Protein AF-A0A2G8R6T1-F1 (afdb_monomer_lite)

Secondary structure (DSSP, 8-state):
-TTEETTEEEEEEEEEBPSSEETTEEEEEHHHHHHHHHHHSPPPB-STTTTT-SS--GGGG-TTEEEEEEEEE------------HHHHHHTT--TTSPPPPP--SS-EEEEEEEEE--SSTTPPPPS---HHHHHHHHHHHHHHHHHHHHHHHHHHHTTBTTGGG--SHHHHHHHHHHTB------S----SS--------HHHHHHHHHHHHHHHHHHHHHHHTT--B-TTT--BHHHHHHHHHHHHHHHHHHHHHHHHHHHTSPPPPPTT-SHHHHHHHHHHHHHHHHHHHHTTT--HHHHHHHHHHHHHHH-TT-TTSSEEPTTBS-SSSGGGEE-

Structure (mmCIF, N/CA/C/O backbone):
data_AF-A0A2G8R6T1-F1
#
_entry.id   AF-A0A2G8R6T1-F1
#
loop_
_atom_site.group_PDB
_atom_site.id
_atom_site.type_symbol
_atom_site.label_atom_id
_atom_site.label_alt_id
_atom_site.label_comp_id
_atom_site.label_asym_id
_atom_site.label_entity_id
_atom_site.label_seq_id
_atom_site.pdbx_PDB_ins_code
_atom_site.Cartn_x
_atom_site.Cartn_y
_atom_site.Cartn_z
_atom_site.occupancy
_atom_site.B_iso_or_equiv
_atom_site.auth_seq_id
_atom_site.auth_comp_id
_atom_site.auth_asym_id
_atom_site.auth_atom_id
_atom_site.pdbx_PDB_model_num
ATOM 1 N N . MET A 1 1 ? 11.290 3.052 -4.716 1.00 55.72 1 MET A N 1
ATOM 2 C CA . MET A 1 1 ? 10.846 1.639 -4.742 1.00 55.72 1 MET A CA 1
ATOM 3 C C . MET A 1 1 ? 9.334 1.716 -4.773 1.00 55.72 1 MET A C 1
ATOM 5 O O . MET A 1 1 ? 8.835 2.493 -3.969 1.00 55.72 1 MET A O 1
ATOM 9 N N . PRO A 1 2 ? 8.659 1.040 -5.712 1.00 63.84 2 PRO A N 1
ATOM 10 C CA . PRO A 1 2 ? 7.242 1.253 -6.020 1.00 63.84 2 PRO A CA 1
ATOM 11 C C . PRO A 1 2 ? 6.302 1.245 -4.815 1.00 63.84 2 PRO A C 1
ATOM 13 O O . PRO A 1 2 ? 5.348 2.014 -4.786 1.00 63.84 2 PRO A O 1
ATOM 16 N N . ASP A 1 3 ? 6.615 0.411 -3.824 1.00 83.94 3 ASP A N 1
ATOM 17 C CA . ASP A 1 3 ? 5.631 0.011 -2.820 1.00 83.94 3 ASP A CA 1
ATOM 18 C C . ASP A 1 3 ? 5.568 0.936 -1.612 1.00 83.94 3 ASP A C 1
ATOM 20 O O . ASP A 1 3 ? 4.605 0.842 -0.866 1.00 83.94 3 ASP A O 1
ATOM 24 N N . LEU A 1 4 ? 6.585 1.773 -1.376 1.00 89.75 4 LEU A N 1
ATOM 25 C CA . LEU A 1 4 ? 6.588 2.747 -0.284 1.00 89.75 4 LEU A CA 1
ATOM 26 C C . LEU A 1 4 ? 6.295 4.123 -0.863 1.00 89.75 4 LEU A C 1
ATOM 28 O O . LEU A 1 4 ? 7.111 4.638 -1.630 1.00 89.75 4 LEU A O 1
ATOM 32 N N . ASP A 1 5 ? 5.214 4.746 -0.418 1.00 88.75 5 ASP A N 1
ATOM 33 C CA . ASP A 1 5 ? 4.975 6.166 -0.648 1.00 88.75 5 ASP A CA 1
ATOM 34 C C . ASP A 1 5 ? 4.243 6.769 0.543 1.00 88.75 5 ASP A C 1
ATOM 36 O O . ASP A 1 5 ? 3.501 6.080 1.244 1.00 88.75 5 ASP A O 1
ATOM 40 N N . THR A 1 6 ? 4.481 8.049 0.818 1.00 87.88 6 THR A N 1
ATOM 41 C CA . THR A 1 6 ? 3.834 8.778 1.925 1.00 87.88 6 THR A CA 1
ATOM 42 C C . THR A 1 6 ? 3.906 8.089 3.290 1.00 87.88 6 THR A C 1
ATOM 44 O O . THR A 1 6 ? 3.080 8.323 4.156 1.00 87.88 6 THR A O 1
ATOM 47 N N . GLY A 1 7 ? 4.915 7.244 3.515 1.00 90.31 7 GLY A N 1
ATOM 48 C CA . GLY A 1 7 ? 5.060 6.486 4.759 1.00 90.31 7 GLY A CA 1
ATOM 49 C C . GLY A 1 7 ? 4.192 5.237 4.888 1.00 90.31 7 GLY A C 1
ATOM 50 O O . GLY A 1 7 ? 4.136 4.656 5.973 1.00 90.31 7 GLY A O 1
ATOM 51 N N . HIS A 1 8 ? 3.597 4.775 3.793 1.00 91.69 8 HIS A N 1
ATOM 52 C CA . HIS A 1 8 ? 2.756 3.587 3.749 1.00 91.69 8 HIS A CA 1
ATOM 53 C C . HIS A 1 8 ? 3.243 2.596 2.693 1.00 91.69 8 HIS A C 1
ATOM 55 O O . HIS A 1 8 ? 3.852 2.980 1.695 1.00 91.69 8 HIS A O 1
ATOM 61 N N . PHE A 1 9 ? 2.980 1.310 2.926 1.00 91.75 9 PHE A N 1
ATOM 62 C CA . PHE A 1 9 ? 3.199 0.258 1.944 1.00 91.75 9 PHE A CA 1
ATOM 63 C C . PHE A 1 9 ? 1.931 -0.057 1.164 1.00 91.75 9 PHE A C 1
ATOM 65 O O . PHE A 1 9 ? 0.897 -0.321 1.773 1.00 91.75 9 PHE A O 1
ATOM 72 N N . PHE A 1 10 ? 2.056 -0.163 -0.157 1.00 90.88 10 PHE A N 1
ATOM 73 C CA . PHE A 1 10 ? 1.046 -0.725 -1.060 1.00 90.88 10 PHE A CA 1
ATOM 74 C C . PHE A 1 10 ? 1.387 -2.182 -1.339 1.00 90.88 10 PHE A C 1
ATOM 76 O O . PHE A 1 10 ? 1.814 -2.572 -2.428 1.00 90.88 10 PHE A O 1
ATOM 83 N N . LEU A 1 11 ? 1.261 -3.007 -0.305 1.00 92.00 11 LEU A N 1
ATOM 84 C CA . LEU A 1 11 ? 1.619 -4.410 -0.378 1.00 92.00 11 LEU A CA 1
ATOM 85 C C . LEU A 1 11 ? 0.717 -5.113 -1.390 1.00 92.00 11 LEU A C 1
ATOM 87 O O . LEU A 1 11 ? -0.489 -5.204 -1.183 1.00 92.00 11 LEU A O 1
ATOM 91 N N . THR A 1 12 ? 1.302 -5.676 -2.444 1.00 93.81 12 THR A N 1
ATOM 92 C CA . THR A 1 12 ? 0.610 -6.617 -3.327 1.00 93.81 12 THR A CA 1
ATOM 93 C C . THR A 1 12 ? 1.356 -7.937 -3.356 1.00 93.81 12 THR A C 1
ATOM 95 O O . THR A 1 12 ? 2.563 -7.987 -3.591 1.00 93.81 12 THR A O 1
ATOM 98 N N . THR A 1 13 ? 0.637 -9.030 -3.114 1.00 95.38 13 THR A N 1
ATOM 99 C CA . THR A 1 13 ? 1.170 -10.382 -3.263 1.00 95.38 13 THR A CA 1
ATOM 100 C C . THR A 1 13 ? 0.309 -11.199 -4.214 1.00 95.38 13 THR A C 1
ATOM 102 O O . THR A 1 13 ? -0.911 -11.037 -4.285 1.00 95.38 13 THR A O 1
ATOM 105 N N . MET A 1 14 ? 0.962 -12.078 -4.969 1.00 96.19 14 MET A N 1
ATOM 106 C CA . MET A 1 14 ? 0.336 -13.016 -5.891 1.00 96.19 14 MET A CA 1
ATOM 107 C C . MET A 1 14 ? 0.778 -14.434 -5.532 1.00 96.19 14 MET A C 1
ATOM 109 O O . MET A 1 14 ? 1.822 -14.908 -5.980 1.00 96.19 14 MET A O 1
ATOM 113 N N . ALA A 1 15 ? -0.033 -15.130 -4.736 1.00 97.69 15 ALA A N 1
ATOM 114 C CA . ALA A 1 15 ? 0.214 -16.521 -4.374 1.00 97.69 15 ALA A CA 1
ATOM 115 C C . ALA A 1 15 ? -0.431 -17.461 -5.414 1.00 97.69 15 ALA A C 1
ATOM 117 O O . ALA A 1 15 ? -1.652 -17.426 -5.590 1.00 97.69 15 ALA A O 1
ATOM 118 N N . PRO A 1 16 ? 0.342 -18.297 -6.132 1.00 97.38 16 PRO A N 1
ATOM 119 C CA . PRO A 1 16 ? -0.219 -19.212 -7.122 1.00 97.38 16 PRO A CA 1
ATOM 120 C C . PRO A 1 16 ? -1.088 -20.277 -6.445 1.00 97.38 16 PRO A C 1
ATOM 122 O O . PRO A 1 16 ? -0.651 -20.968 -5.520 1.00 97.38 16 PRO A O 1
ATOM 125 N N . ILE A 1 17 ? -2.320 -20.434 -6.923 1.00 97.81 17 ILE A N 1
ATOM 126 C CA . ILE A 1 17 ? -3.261 -21.439 -6.425 1.00 97.81 17 ILE A CA 1
ATOM 127 C C . ILE A 1 17 ? -2.911 -22.795 -7.048 1.00 97.81 17 ILE A C 1
ATOM 129 O O . ILE A 1 17 ? -2.617 -22.885 -8.243 1.00 97.81 17 ILE A O 1
ATOM 133 N N . LYS A 1 18 ? -2.950 -23.862 -6.241 1.00 96.19 18 LYS A N 1
ATOM 134 C CA . LYS A 1 18 ? -2.683 -25.233 -6.701 1.00 96.19 18 LYS A CA 1
ATOM 135 C C . LYS A 1 18 ? -3.650 -25.620 -7.839 1.00 96.19 18 LYS A C 1
ATOM 137 O O . LYS A 1 18 ? -4.836 -25.293 -7.769 1.00 96.19 18 LYS A O 1
ATOM 142 N N . PRO A 1 19 ? -3.190 -26.315 -8.893 1.00 93.56 19 PRO A N 1
ATOM 143 C CA . PRO A 1 19 ? -4.080 -26.799 -9.942 1.00 93.56 19 PRO A CA 1
ATOM 144 C C . PRO A 1 19 ? -4.903 -28.001 -9.457 1.00 93.56 19 PRO A C 1
ATOM 146 O O . PRO A 1 19 ? -4.486 -28.744 -8.571 1.00 93.56 19 PRO A O 1
ATOM 149 N N . GLY A 1 20 ? -6.060 -28.227 -10.082 1.00 92.62 20 GLY A N 1
ATOM 150 C CA . GLY A 1 20 ? -6.897 -29.397 -9.804 1.00 92.62 20 GLY A CA 1
ATOM 151 C C . GLY A 1 20 ? -7.598 -29.341 -8.443 1.00 92.62 20 GLY A C 1
ATOM 152 O O . GLY A 1 20 ? -8.019 -28.272 -7.997 1.00 92.62 20 GLY A O 1
ATOM 153 N N . ALA A 1 21 ? -7.756 -30.505 -7.816 1.00 92.12 21 ALA A N 1
ATOM 154 C CA . ALA A 1 21 ? -8.471 -30.707 -6.558 1.00 92.12 21 ALA A CA 1
ATOM 155 C C . ALA A 1 21 ? -7.633 -31.545 -5.581 1.00 92.12 21 ALA A C 1
ATOM 157 O O . ALA A 1 21 ? -6.677 -32.214 -5.981 1.00 92.12 21 ALA A O 1
ATOM 158 N N . SER A 1 22 ? -7.996 -31.509 -4.300 1.00 88.50 22 SER A N 1
ATOM 159 C CA . SER A 1 22 ? -7.350 -32.343 -3.283 1.00 88.50 22 SER A CA 1
ATOM 160 C C . SER A 1 22 ? -7.722 -33.812 -3.476 1.00 88.50 22 SER A C 1
ATOM 162 O O . SER A 1 22 ? -8.863 -34.124 -3.803 1.00 88.50 22 SER A O 1
ATOM 164 N N . ALA A 1 23 ? -6.798 -34.734 -3.193 1.00 84.94 23 ALA A N 1
ATOM 165 C CA . ALA A 1 23 ? -7.085 -36.170 -3.249 1.00 84.94 23 ALA A CA 1
ATOM 166 C C . ALA A 1 23 ? -8.227 -36.588 -2.298 1.00 84.94 23 ALA A C 1
ATOM 168 O O . ALA A 1 23 ? -8.973 -37.513 -2.604 1.00 84.94 23 ALA A O 1
ATOM 169 N N . GLY A 1 24 ? -8.373 -35.895 -1.161 1.00 85.00 24 GLY A N 1
ATOM 170 C CA . GLY A 1 24 ? -9.431 -36.154 -0.176 1.00 85.00 24 GLY A CA 1
ATOM 171 C C . GLY A 1 24 ? -10.790 -35.529 -0.511 1.00 85.00 24 GLY A C 1
ATOM 172 O O . GLY A 1 24 ? -11.787 -35.902 0.096 1.00 85.00 24 GLY A O 1
ATOM 173 N N . ASP A 1 25 ? -10.838 -34.596 -1.463 1.00 86.25 25 ASP A N 1
ATOM 174 C CA . ASP A 1 25 ? -12.072 -33.981 -1.961 1.00 86.25 25 ASP A CA 1
ATOM 175 C C . ASP A 1 25 ? -11.897 -33.640 -3.451 1.00 86.25 25 ASP A C 1
ATOM 177 O O . ASP A 1 25 ? -11.570 -32.502 -3.806 1.00 86.25 25 ASP A O 1
ATOM 181 N N . PRO A 1 26 ? -12.066 -34.633 -4.343 1.00 88.25 26 PRO A N 1
ATOM 182 C CA . PRO A 1 26 ? -11.832 -34.450 -5.771 1.00 88.25 26 PRO A CA 1
ATOM 183 C C . PRO A 1 26 ? -12.919 -33.607 -6.453 1.00 88.25 26 PRO A C 1
ATOM 185 O O . PRO A 1 26 ? -12.757 -33.239 -7.615 1.00 88.25 26 PRO A O 1
ATOM 188 N N . GLN A 1 27 ? -14.027 -33.311 -5.762 1.00 90.50 27 GLN A N 1
ATOM 189 C CA . GLN A 1 27 ? -15.159 -32.566 -6.321 1.00 90.50 27 GLN A CA 1
ATOM 190 C C . GLN A 1 27 ? -14.965 -31.048 -6.228 1.00 90.50 27 GLN A C 1
ATOM 192 O O . GLN A 1 27 ? -15.616 -30.304 -6.961 1.00 90.50 27 GLN A O 1
ATOM 197 N N . SER A 1 28 ? -14.063 -30.575 -5.360 1.00 92.38 28 SER A N 1
ATOM 198 C CA . SER A 1 28 ? -13.800 -29.150 -5.164 1.00 92.38 28 SER A CA 1
ATOM 199 C C . SER A 1 28 ? -12.372 -28.790 -5.558 1.00 92.38 28 SER A C 1
ATOM 201 O O . SER A 1 28 ? -11.395 -29.170 -4.907 1.00 92.38 28 SER A O 1
ATOM 203 N N . SER A 1 29 ? -12.238 -28.016 -6.638 1.00 95.75 29 SER A N 1
ATOM 204 C CA . SER A 1 29 ? -10.929 -27.498 -7.049 1.00 95.75 29 SER A CA 1
ATOM 205 C C . SER A 1 29 ? -10.338 -26.564 -5.989 1.00 95.75 29 SER A C 1
ATOM 207 O O . SER A 1 29 ? -11.072 -25.851 -5.304 1.00 95.75 29 SER A O 1
ATOM 209 N N . TYR A 1 30 ? -9.010 -26.478 -5.891 1.00 96.75 30 TYR A N 1
ATOM 210 C CA . TYR A 1 30 ? -8.353 -25.546 -4.962 1.00 96.75 30 TYR A CA 1
ATOM 211 C C . TYR A 1 30 ? -8.802 -24.093 -5.176 1.00 96.75 30 TYR A C 1
ATOM 213 O O . TYR A 1 30 ? -9.023 -23.367 -4.211 1.00 96.75 30 TYR A O 1
ATOM 221 N N . VAL A 1 31 ? -9.033 -23.686 -6.428 1.00 96.81 31 VAL A N 1
ATOM 222 C CA . VAL A 1 31 ? -9.581 -22.363 -6.770 1.00 96.81 31 VAL A CA 1
ATOM 223 C C . VAL A 1 31 ? -10.974 -22.156 -6.171 1.00 96.81 31 VAL A C 1
ATOM 225 O O . VAL A 1 31 ? -11.262 -21.095 -5.616 1.00 96.81 31 VAL A O 1
ATOM 228 N N . GLN A 1 32 ? -11.848 -23.160 -6.262 1.00 96.19 32 GLN A N 1
ATOM 229 C CA . GLN A 1 32 ? -13.178 -23.105 -5.658 1.00 96.19 32 GLN A CA 1
ATOM 230 C C . GLN A 1 32 ? -13.097 -23.048 -4.130 1.00 96.19 32 GLN A C 1
ATOM 232 O O . GLN A 1 32 ? -13.793 -22.235 -3.526 1.00 96.19 32 GLN A O 1
ATOM 237 N N . ARG A 1 33 ? -12.203 -23.828 -3.513 1.00 96.25 33 ARG A N 1
ATOM 238 C CA . ARG A 1 33 ? -11.973 -23.805 -2.060 1.00 96.25 33 ARG A CA 1
ATOM 239 C C . ARG A 1 33 ? -11.511 -22.431 -1.575 1.00 96.25 33 ARG A C 1
ATOM 241 O O . ARG A 1 33 ? -12.062 -21.932 -0.599 1.00 96.25 33 ARG A O 1
ATOM 248 N N . VAL A 1 34 ? -10.592 -21.778 -2.295 1.00 97.19 34 VAL A N 1
ATOM 249 C CA . VAL A 1 34 ? -10.187 -20.390 -2.001 1.00 97.19 34 VAL A CA 1
ATOM 250 C C . VAL A 1 34 ? -11.388 -19.451 -2.064 1.00 97.19 34 VAL A C 1
ATOM 252 O O . VAL A 1 34 ? -11.599 -18.673 -1.140 1.00 97.19 34 VAL A O 1
ATOM 255 N N . ARG A 1 35 ? -12.214 -19.529 -3.115 1.00 96.81 35 ARG A N 1
ATOM 256 C CA . ARG A 1 35 ? -13.415 -18.682 -3.224 1.00 96.81 35 ARG A CA 1
ATOM 257 C C . ARG A 1 35 ? -14.403 -18.917 -2.092 1.00 96.81 35 ARG A C 1
ATOM 259 O O . ARG A 1 35 ? -14.958 -17.951 -1.588 1.00 96.81 35 ARG A O 1
ATOM 266 N N . MET A 1 36 ? -14.620 -20.171 -1.707 1.00 95.88 36 MET A N 1
ATOM 267 C CA . MET A 1 36 ? -15.501 -20.517 -0.592 1.00 95.88 36 MET A CA 1
ATOM 268 C C . MET A 1 36 ? -14.963 -19.962 0.728 1.00 95.88 36 MET A C 1
ATOM 270 O O . MET A 1 36 ? -15.726 -19.366 1.482 1.00 95.88 36 MET A O 1
ATOM 274 N N . ALA A 1 37 ? -13.655 -20.089 0.974 1.00 95.75 37 ALA A N 1
ATOM 275 C CA . ALA A 1 37 ? -13.010 -19.511 2.149 1.00 95.75 37 ALA A CA 1
ATOM 276 C C . ALA A 1 37 ? -13.161 -17.980 2.166 1.00 95.75 37 ALA A C 1
ATOM 278 O O . ALA A 1 37 ? -13.648 -17.426 3.146 1.00 95.75 37 ALA A O 1
ATOM 279 N N . LEU A 1 38 ? -12.859 -17.297 1.057 1.00 95.75 38 LEU A N 1
ATOM 280 C CA . LEU A 1 38 ? -13.016 -15.841 0.957 1.00 95.75 38 LEU A CA 1
ATOM 281 C C . LEU A 1 38 ? -14.475 -15.386 1.101 1.00 95.75 38 LEU A C 1
ATOM 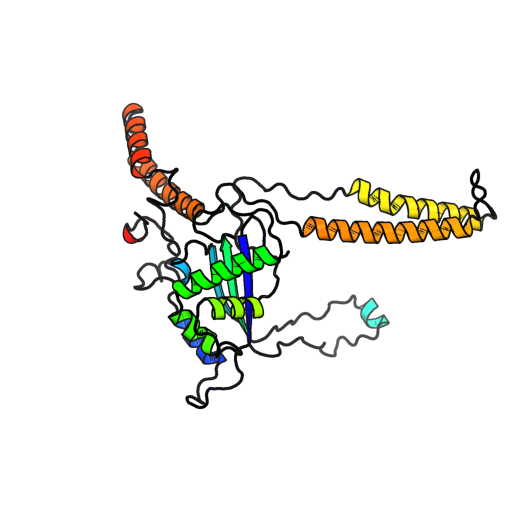283 O O . LEU A 1 38 ? -14.737 -14.389 1.762 1.00 95.75 38 LEU A O 1
ATOM 287 N N . ALA A 1 39 ? -15.433 -16.117 0.527 1.00 94.25 39 ALA A N 1
ATOM 288 C CA . ALA A 1 39 ? -16.858 -15.808 0.652 1.00 94.25 39 ALA A CA 1
ATOM 289 C C . ALA A 1 39 ? -17.391 -16.015 2.079 1.00 94.25 39 ALA A C 1
ATOM 291 O O . ALA A 1 39 ? -18.410 -15.432 2.436 1.00 94.25 39 ALA A O 1
ATOM 292 N N . SER A 1 40 ? -16.716 -16.838 2.887 1.00 92.81 40 SER A N 1
ATOM 293 C CA . SER A 1 40 ? -17.063 -17.037 4.296 1.00 92.81 40 SER A CA 1
ATOM 294 C C . SER A 1 40 ? -16.549 -15.924 5.211 1.00 92.81 40 SER A C 1
ATOM 296 O O . SER A 1 40 ? -16.979 -15.841 6.362 1.00 92.81 40 SER A O 1
ATOM 298 N N . PHE A 1 41 ? -15.641 -15.068 4.727 1.00 92.25 41 PHE A N 1
ATOM 299 C CA . PHE A 1 41 ? -15.124 -13.981 5.545 1.00 92.25 41 PHE A CA 1
ATOM 300 C C . PHE A 1 41 ? -16.226 -12.955 5.810 1.00 92.25 41 PHE A C 1
ATOM 302 O O . PHE A 1 41 ? -16.894 -12.510 4.872 1.00 92.25 41 PHE A O 1
ATOM 309 N N . PRO A 1 42 ? -16.398 -12.522 7.070 1.00 91.56 42 PRO A N 1
ATOM 310 C CA . PRO A 1 42 ? -17.274 -11.405 7.353 1.00 91.56 42 PRO A CA 1
ATOM 311 C C . PRO A 1 42 ? -16.740 -10.155 6.655 1.00 91.56 42 PRO A C 1
ATOM 313 O O . PRO A 1 42 ? -15.551 -9.838 6.693 1.00 91.56 42 PRO A O 1
ATOM 316 N N . THR A 1 43 ? -17.634 -9.426 6.006 1.00 88.81 43 THR A N 1
ATOM 317 C CA . THR A 1 43 ? -17.332 -8.109 5.448 1.00 88.81 43 THR A CA 1
ATOM 318 C C . THR A 1 43 ? -17.311 -7.059 6.555 1.00 88.81 43 THR A C 1
ATOM 320 O O . THR A 1 43 ? -17.952 -7.227 7.593 1.00 88.81 43 THR A O 1
ATOM 323 N N . ALA A 1 44 ? -16.614 -5.945 6.326 1.00 90.19 44 ALA A N 1
ATOM 324 C CA . ALA A 1 44 ? -16.587 -4.849 7.286 1.00 90.19 44 ALA A CA 1
ATOM 325 C C . ALA A 1 44 ? -17.998 -4.284 7.556 1.00 90.19 44 ALA A C 1
ATOM 327 O O . ALA A 1 44 ? -18.864 -4.289 6.673 1.00 90.19 44 ALA A O 1
ATOM 328 N N . HIS A 1 45 ? -18.228 -3.764 8.764 1.00 92.06 45 HIS A N 1
ATOM 329 C CA . HIS A 1 45 ? -19.481 -3.125 9.210 1.00 92.06 45 HIS A CA 1
ATOM 330 C C . HIS A 1 45 ? -19.643 -1.717 8.612 1.00 92.06 45 HIS A C 1
ATOM 332 O O . HIS A 1 45 ? -19.780 -0.718 9.316 1.00 92.06 45 HIS A O 1
ATOM 338 N N . GLN A 1 46 ? -19.558 -1.633 7.285 1.00 86.88 46 GLN A N 1
ATOM 339 C CA . GLN A 1 46 ? -19.523 -0.385 6.523 1.00 86.88 46 GLN A CA 1
ATOM 340 C C . GLN A 1 46 ? -20.792 -0.120 5.708 1.00 86.88 46 GLN A C 1
ATOM 342 O O . GLN A 1 46 ? -20.869 0.870 4.986 1.00 86.88 46 GLN A O 1
ATOM 347 N N . SER A 1 47 ? -21.789 -0.998 5.794 1.00 85.50 47 SER A N 1
ATOM 348 C CA . SER A 1 47 ? -23.054 -0.845 5.080 1.00 85.50 47 SER A CA 1
ATOM 349 C C . SER A 1 47 ? -24.229 -1.204 5.987 1.00 85.50 47 SER A C 1
ATOM 351 O O . SER A 1 47 ? -24.048 -2.009 6.903 1.00 85.50 47 SER A O 1
ATOM 353 N N . PRO A 1 48 ? -25.449 -0.719 5.697 1.00 85.06 48 PRO A N 1
ATOM 354 C CA . PRO A 1 48 ? -26.644 -1.133 6.434 1.00 85.06 48 PRO A CA 1
ATOM 355 C C . PRO A 1 48 ? -26.860 -2.655 6.452 1.00 85.06 48 PRO A C 1
ATOM 357 O O . PRO A 1 48 ? -27.429 -3.188 7.396 1.00 85.06 48 PRO A O 1
ATOM 360 N N . ALA A 1 49 ? -26.381 -3.372 5.428 1.00 86.50 49 ALA A N 1
ATOM 361 C CA . ALA A 1 49 ? -26.480 -4.829 5.353 1.00 86.50 49 ALA A CA 1
ATOM 362 C C . ALA A 1 49 ? -25.506 -5.557 6.297 1.00 86.50 49 ALA A C 1
ATOM 364 O O . ALA A 1 49 ? -25.713 -6.729 6.604 1.00 86.50 49 ALA A O 1
ATOM 365 N N . THR A 1 50 ? -24.433 -4.889 6.731 1.00 88.44 50 THR A N 1
ATOM 366 C CA . THR A 1 50 ? -23.335 -5.505 7.488 1.00 88.44 50 THR A CA 1
ATOM 367 C C . THR A 1 50 ? -23.166 -4.923 8.886 1.00 88.44 50 THR A C 1
ATOM 369 O O . THR A 1 50 ? -22.544 -5.567 9.719 1.00 88.44 50 THR A O 1
ATOM 372 N N . GLU A 1 51 ? -23.742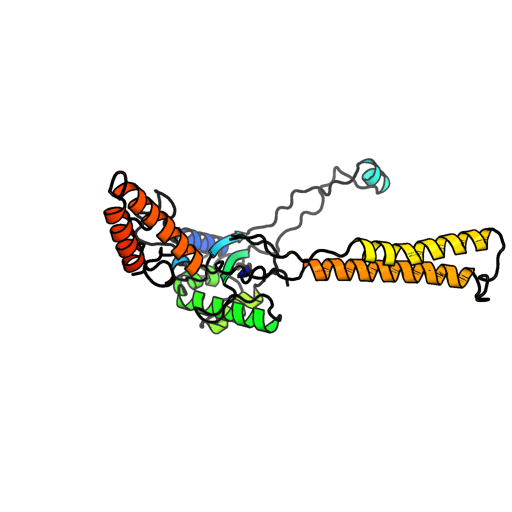 -3.756 9.181 1.00 86.12 51 GLU A N 1
ATOM 373 C CA . GLU A 1 51 ? -23.623 -3.070 10.476 1.00 86.12 51 GLU A CA 1
ATOM 374 C C . GLU A 1 51 ? -24.139 -3.903 11.660 1.00 86.12 51 GLU A C 1
ATOM 376 O O . GLU A 1 51 ? -23.555 -3.882 12.741 1.00 86.12 51 GLU A O 1
ATOM 381 N N . THR A 1 52 ? -25.204 -4.682 11.460 1.00 85.69 52 THR A N 1
ATOM 382 C CA . THR A 1 52 ? -25.775 -5.552 12.502 1.00 85.69 52 THR A CA 1
ATOM 383 C C . THR A 1 52 ? -25.225 -6.977 12.466 1.00 85.69 52 THR A C 1
ATOM 385 O O . THR A 1 52 ? -25.724 -7.842 13.189 1.00 85.69 52 THR A O 1
ATOM 388 N N . ALA A 1 53 ? -24.246 -7.265 11.602 1.00 87.62 53 ALA A N 1
ATOM 389 C CA . ALA A 1 53 ? -23.676 -8.600 11.501 1.00 87.62 53 ALA A CA 1
ATOM 390 C C . ALA A 1 53 ? -22.914 -8.959 12.784 1.00 87.62 53 ALA A C 1
ATOM 392 O O . ALA A 1 53 ? -22.232 -8.130 13.383 1.00 87.62 53 ALA A O 1
ATOM 393 N N . GLN A 1 54 ? -22.994 -10.227 13.192 1.00 88.25 54 GLN A N 1
ATOM 394 C CA . GLN A 1 54 ? -22.348 -10.702 14.419 1.00 88.25 54 GLN A CA 1
ATOM 395 C C . GLN A 1 54 ? -20.822 -10.540 14.385 1.00 88.25 54 GLN A C 1
ATOM 397 O O . GLN A 1 54 ? -20.201 -10.279 15.414 1.00 88.25 54 GLN A O 1
ATOM 402 N N . PHE A 1 55 ? -20.222 -10.694 13.206 1.00 90.06 55 PHE A N 1
ATOM 403 C CA . PHE A 1 55 ? -18.778 -10.664 13.013 1.00 90.06 55 PHE A CA 1
ATOM 404 C C . PHE A 1 55 ? -18.393 -9.501 12.102 1.00 90.06 55 PHE A C 1
ATOM 406 O O . PHE A 1 55 ? -19.107 -9.205 11.145 1.00 90.06 55 PHE A O 1
ATOM 413 N N . ASN A 1 56 ? -17.268 -8.853 12.408 1.00 91.69 56 ASN A N 1
ATOM 414 C CA . ASN A 1 56 ? -16.640 -7.831 11.569 1.00 91.69 56 ASN A CA 1
ATOM 415 C C . ASN A 1 56 ? -15.468 -8.456 10.794 1.00 91.69 56 ASN A C 1
ATOM 417 O O . ASN A 1 56 ? -14.989 -9.531 11.164 1.00 91.69 56 ASN A O 1
ATOM 421 N N . SER A 1 57 ? -15.002 -7.778 9.746 1.00 92.62 57 SER A N 1
ATOM 422 C CA . SER A 1 57 ? -13.847 -8.193 8.950 1.00 92.62 57 SER A CA 1
ATOM 423 C C . SER A 1 57 ? -12.638 -8.508 9.836 1.00 92.62 57 SER A C 1
ATOM 425 O O . SER A 1 57 ? -12.273 -7.683 10.673 1.00 92.62 57 SER A O 1
ATOM 427 N N . PRO A 1 58 ? -11.959 -9.654 9.650 1.00 93.00 58 PRO A N 1
ATOM 428 C CA . PRO A 1 58 ? -10.775 -9.988 10.441 1.00 93.00 58 PRO A CA 1
ATOM 429 C C . PRO A 1 58 ? -9.657 -8.951 10.265 1.00 93.00 58 PRO A C 1
ATOM 431 O O . PRO A 1 58 ? -8.927 -8.663 11.212 1.00 93.00 58 PRO A O 1
ATOM 434 N N . PHE A 1 59 ? -9.579 -8.304 9.096 1.00 93.94 59 PHE A N 1
ATOM 435 C CA . PHE A 1 59 ? -8.600 -7.250 8.825 1.00 93.94 59 PHE A CA 1
ATOM 436 C C . PHE A 1 59 ? -8.787 -6.004 9.697 1.00 93.94 59 PHE A C 1
ATOM 438 O O . PHE A 1 59 ? -7.824 -5.261 9.880 1.00 93.94 59 PHE A O 1
ATOM 445 N N . SER A 1 60 ? -9.983 -5.777 10.254 1.00 92.94 60 SER A N 1
ATOM 446 C CA . SER A 1 60 ? -10.270 -4.614 11.103 1.00 92.94 60 SER A CA 1
ATOM 447 C C . SER A 1 60 ? -9.694 -4.728 12.519 1.00 92.94 60 SER A C 1
ATOM 449 O O . SER A 1 60 ? -9.693 -3.755 13.271 1.00 92.94 60 SER A O 1
ATOM 451 N N . ARG A 1 61 ? -9.191 -5.908 12.893 1.00 91.12 61 ARG A N 1
ATOM 452 C CA . ARG A 1 61 ? -8.496 -6.134 14.166 1.00 91.12 61 ARG A CA 1
ATOM 453 C C . ARG A 1 61 ? -7.082 -5.533 14.170 1.00 91.12 61 ARG A C 1
ATOM 455 O O . ARG A 1 61 ? -6.551 -5.268 15.241 1.00 91.12 61 ARG A O 1
ATOM 462 N N . ASN A 1 62 ? -6.494 -5.290 12.996 1.00 91.38 62 ASN A N 1
ATOM 463 C CA . ASN A 1 62 ? -5.164 -4.704 12.845 1.00 91.38 62 ASN A CA 1
ATOM 464 C C . ASN A 1 62 ? -5.277 -3.211 12.501 1.00 91.38 62 ASN A C 1
ATOM 466 O O . ASN A 1 62 ? -5.821 -2.833 11.463 1.00 91.38 62 ASN A O 1
ATOM 470 N N . THR A 1 63 ? -4.724 -2.357 13.363 1.00 88.88 63 THR A N 1
ATOM 471 C CA . THR A 1 63 ? -4.804 -0.895 13.235 1.00 88.88 63 THR A CA 1
ATOM 472 C C . THR A 1 63 ? -3.754 -0.292 12.302 1.00 88.88 63 THR A C 1
ATOM 474 O O . THR A 1 63 ? -3.551 0.914 12.346 1.00 88.88 63 THR A O 1
ATOM 477 N N . ARG A 1 64 ? -3.057 -1.100 11.500 1.00 92.25 64 ARG A N 1
ATOM 478 C CA . ARG A 1 64 ? -2.184 -0.627 10.415 1.00 92.25 64 ARG A CA 1
ATOM 479 C C . ARG A 1 64 ? -2.871 -0.704 9.055 1.00 92.25 64 ARG A C 1
ATOM 481 O O . ARG A 1 64 ? -2.347 -0.143 8.109 1.00 92.25 64 ARG A O 1
ATOM 488 N N . ASN A 1 65 ? -4.005 -1.404 8.946 1.00 92.94 65 ASN A N 1
ATOM 489 C CA . ASN A 1 65 ? -4.719 -1.620 7.687 1.00 92.94 65 ASN A CA 1
ATOM 490 C C . ASN A 1 65 ? -5.626 -0.435 7.344 1.00 92.94 65 ASN A C 1
ATOM 492 O O . ASN A 1 65 ? -6.721 -0.317 7.898 1.00 92.94 65 ASN A O 1
ATOM 496 N N . HIS A 1 66 ? -5.222 0.376 6.371 1.00 91.88 66 HIS A N 1
ATOM 497 C CA . HIS A 1 66 ? -6.106 1.378 5.762 1.00 91.88 66 HIS A CA 1
ATOM 498 C C . HIS A 1 66 ? -7.081 0.723 4.791 1.00 91.88 66 HIS A C 1
ATOM 500 O O . HIS A 1 66 ? -8.287 0.975 4.816 1.00 91.88 66 HIS A O 1
ATOM 506 N N . LEU A 1 67 ? -6.557 -0.193 3.979 1.00 90.69 67 LEU A N 1
ATOM 507 C CA . LEU A 1 67 ? -7.322 -1.046 3.084 1.00 90.69 67 LEU A CA 1
ATOM 508 C C . LEU A 1 67 ? -6.683 -2.431 3.059 1.00 90.69 67 LEU A C 1
ATOM 510 O O . LEU A 1 67 ? -5.467 -2.555 3.013 1.00 90.69 67 LEU A O 1
ATOM 514 N N . ALA A 1 68 ? -7.499 -3.480 3.052 1.00 92.38 68 ALA A N 1
ATOM 515 C CA . ALA A 1 68 ? -7.039 -4.843 2.831 1.00 92.38 68 ALA A CA 1
ATOM 516 C C . ALA A 1 68 ? -8.081 -5.600 2.009 1.00 92.38 68 ALA A C 1
ATOM 518 O O . ALA A 1 68 ? -9.274 -5.568 2.319 1.00 92.38 68 ALA A O 1
ATOM 519 N N . ARG A 1 69 ? -7.639 -6.279 0.948 1.00 91.62 69 ARG A N 1
ATOM 520 C CA . ARG A 1 69 ? -8.512 -7.064 0.071 1.00 91.62 69 ARG A CA 1
ATOM 521 C C . ARG A 1 69 ? -7.826 -8.333 -0.401 1.00 91.62 69 ARG A C 1
ATOM 523 O O . ARG A 1 69 ? -6.644 -8.328 -0.734 1.00 91.62 69 ARG A O 1
ATOM 530 N N . MET A 1 70 ? -8.608 -9.401 -0.493 1.00 95.44 70 MET A N 1
ATOM 531 C CA . MET A 1 70 ? -8.194 -10.664 -1.089 1.00 95.44 70 MET A CA 1
ATOM 532 C C . MET A 1 70 ? -9.173 -11.062 -2.182 1.00 95.44 70 MET A C 1
ATOM 534 O O . MET A 1 70 ? -10.386 -10.967 -1.999 1.00 95.44 70 MET A O 1
ATOM 538 N N . PHE A 1 71 ? -8.655 -11.511 -3.318 1.00 95.69 71 PHE A N 1
ATOM 539 C CA . PHE A 1 71 ? -9.480 -11.997 -4.418 1.00 95.69 71 PHE A CA 1
ATOM 540 C C . PHE A 1 71 ? -8.730 -13.018 -5.268 1.00 95.69 71 PHE A C 1
ATOM 542 O O . PHE A 1 71 ? -7.506 -13.113 -5.241 1.00 95.69 71 PHE A O 1
ATOM 549 N N . VAL A 1 72 ? -9.485 -13.796 -6.041 1.00 97.19 72 VAL A N 1
ATOM 550 C CA . VAL A 1 72 ? -8.924 -14.761 -6.989 1.00 97.19 72 VAL A CA 1
ATOM 551 C C . VAL A 1 72 ? -8.818 -14.116 -8.363 1.00 97.19 72 VAL A C 1
ATOM 553 O O . VAL A 1 72 ? -9.836 -13.772 -8.966 1.00 97.19 72 VAL A O 1
ATOM 556 N N . LEU A 1 73 ? -7.600 -14.023 -8.883 1.00 95.44 73 LEU A N 1
ATOM 557 C CA . LEU A 1 73 ? -7.319 -13.661 -10.266 1.00 95.44 73 LEU A CA 1
ATOM 558 C C . LEU A 1 73 ? -7.146 -14.943 -11.089 1.00 95.44 73 LEU A C 1
ATOM 560 O O . LEU A 1 73 ? -6.133 -15.627 -10.975 1.00 95.44 73 LEU A O 1
ATOM 564 N N . ASN A 1 74 ? -8.147 -15.291 -11.901 1.00 92.25 74 ASN A N 1
ATOM 565 C CA . ASN A 1 74 ? -8.080 -16.498 -12.737 1.00 92.25 74 ASN A CA 1
ATOM 566 C C . ASN A 1 74 ? -7.105 -16.356 -13.897 1.00 92.25 74 ASN A C 1
ATOM 568 O O . ASN A 1 74 ? -6.368 -17.285 -14.200 1.00 92.25 74 ASN A O 1
ATOM 572 N N . ASP A 1 75 ? -7.188 -15.222 -14.583 1.00 88.06 75 ASP A N 1
ATOM 573 C CA . ASP A 1 75 ? -6.434 -14.937 -15.790 1.00 88.06 75 ASP A CA 1
ATOM 574 C C . ASP A 1 75 ? -6.393 -13.419 -16.007 1.00 88.06 75 ASP A C 1
ATOM 576 O O . ASP A 1 75 ? -7.231 -12.685 -15.468 1.00 88.06 75 ASP A O 1
ATOM 580 N N . VAL A 1 76 ? -5.444 -12.954 -16.813 1.00 81.25 76 VAL A N 1
ATOM 581 C CA . VAL A 1 76 ? -5.383 -11.577 -17.309 1.00 81.25 76 VAL A CA 1
ATOM 582 C C . VAL A 1 76 ? -5.905 -11.578 -18.734 1.00 81.25 76 VAL A C 1
ATOM 584 O O . VAL A 1 76 ? -5.163 -11.736 -19.689 1.00 81.25 76 VAL A O 1
ATOM 587 N N . VAL A 1 77 ? -7.215 -11.430 -18.914 1.00 64.38 77 VAL A N 1
ATOM 588 C CA . VAL A 1 77 ? -7.757 -11.333 -20.274 1.00 64.38 77 VAL A CA 1
ATOM 589 C C . VAL A 1 77 ? -7.508 -9.916 -20.791 1.00 64.38 77 VAL A C 1
ATOM 591 O O . VAL A 1 77 ? -8.387 -9.055 -20.736 1.00 64.38 77 VAL A O 1
ATOM 594 N N . PHE A 1 78 ? -6.296 -9.648 -21.278 1.00 63.56 78 PHE A N 1
ATOM 595 C CA . PHE A 1 78 ? -6.033 -8.432 -22.040 1.00 63.56 78 PHE A CA 1
ATOM 596 C C . PHE A 1 78 ? -6.679 -8.578 -23.420 1.00 63.56 78 PHE A C 1
ATOM 598 O O . PHE A 1 78 ? -6.146 -9.220 -24.318 1.00 63.56 78 PHE A O 1
ATOM 605 N N . ASN A 1 79 ? -7.865 -7.993 -23.583 1.00 56.19 79 ASN A N 1
ATOM 606 C CA . ASN A 1 79 ? -8.580 -7.968 -24.863 1.00 56.19 79 ASN A CA 1
ATOM 607 C C . ASN A 1 79 ? -8.190 -6.752 -25.731 1.00 56.19 79 ASN A C 1
ATOM 609 O O . ASN A 1 79 ? -8.874 -6.409 -26.696 1.00 56.19 79 ASN A O 1
ATOM 613 N N . GLY A 1 80 ? -7.115 -6.047 -25.367 1.00 57.44 80 GLY A N 1
ATOM 614 C CA . GLY A 1 80 ? -6.608 -4.939 -26.158 1.00 57.44 80 GLY A CA 1
ATOM 615 C C . GLY A 1 80 ? -5.907 -5.479 -27.396 1.00 57.44 80 GLY A C 1
ATOM 616 O O . GLY A 1 80 ? -4.822 -6.040 -27.308 1.00 57.44 80 GLY A O 1
ATOM 617 N N . ARG A 1 81 ? -6.490 -5.278 -28.579 1.00 62.00 81 ARG A N 1
ATOM 618 C CA . ARG A 1 81 ? -5.664 -5.257 -29.792 1.00 62.00 81 ARG A CA 1
ATOM 619 C C . ARG A 1 81 ? -4.630 -4.153 -29.595 1.00 62.00 81 ARG A C 1
ATOM 621 O O . ARG A 1 81 ? -5.009 -3.048 -29.206 1.00 62.00 81 ARG A O 1
ATOM 628 N N . ILE A 1 82 ? -3.358 -4.416 -29.881 1.00 66.88 82 ILE A N 1
ATOM 629 C CA . ILE A 1 82 ? -2.362 -3.348 -29.989 1.00 66.88 82 ILE A CA 1
ATOM 630 C C . ILE A 1 82 ? -2.836 -2.451 -31.133 1.00 66.88 82 ILE A C 1
ATOM 632 O O . ILE A 1 82 ? -2.739 -2.820 -32.306 1.00 66.88 82 ILE A O 1
ATOM 636 N N . THR A 1 83 ? -3.441 -1.314 -30.793 1.00 63.38 83 THR A N 1
ATOM 637 C CA . THR A 1 83 ? -3.938 -0.346 -31.767 1.00 63.38 83 THR A CA 1
ATOM 638 C C . THR A 1 83 ? -2.745 0.295 -32.453 1.00 63.38 83 THR A C 1
ATOM 640 O O . THR A 1 83 ? -2.140 1.229 -31.934 1.00 63.38 83 THR A O 1
ATOM 643 N N . GLU A 1 84 ? -2.397 -0.225 -33.624 1.00 68.56 84 GLU A N 1
ATOM 644 C CA . GLU A 1 84 ? -1.475 0.429 -34.541 1.00 68.56 84 GLU A CA 1
ATOM 645 C C . GLU A 1 84 ? -2.247 1.288 -35.545 1.00 68.56 84 GLU A C 1
ATOM 647 O O . GLU A 1 84 ? -3.374 0.975 -35.939 1.00 68.56 84 GLU A O 1
ATOM 652 N N . ASN A 1 85 ? -1.615 2.375 -35.995 1.00 79.12 85 ASN A N 1
ATOM 653 C CA . ASN A 1 85 ? -2.118 3.150 -37.121 1.00 79.12 85 ASN A CA 1
ATOM 654 C C . ASN A 1 85 ? -2.290 2.218 -38.346 1.00 79.12 85 ASN A C 1
ATOM 656 O O . ASN A 1 85 ? -1.335 1.516 -38.687 1.00 79.12 85 ASN A O 1
ATOM 660 N N . PRO A 1 86 ? -3.448 2.221 -39.036 1.00 77.00 86 PRO A N 1
ATOM 661 C CA . PRO A 1 86 ? -3.725 1.292 -40.136 1.00 77.00 86 PRO A CA 1
ATOM 662 C C . PRO A 1 86 ? -2.694 1.334 -41.272 1.00 77.00 86 PRO A C 1
ATOM 664 O O . PRO A 1 86 ? -2.350 0.294 -41.827 1.00 77.00 86 PRO A O 1
ATOM 667 N N . ILE A 1 87 ? -2.152 2.518 -41.582 1.00 80.31 87 ILE A N 1
ATOM 668 C CA . ILE A 1 87 ? -1.143 2.700 -42.637 1.00 80.31 87 ILE A CA 1
ATOM 669 C C . ILE A 1 87 ? 0.178 2.048 -42.213 1.00 80.31 87 ILE A C 1
ATOM 671 O O . ILE A 1 87 ? 0.810 1.341 -42.995 1.00 80.31 87 ILE A O 1
ATOM 675 N N . VAL A 1 88 ? 0.575 2.237 -40.953 1.00 81.50 88 VAL A N 1
ATOM 676 C CA . VAL A 1 88 ? 1.794 1.631 -40.395 1.00 81.50 88 VAL A CA 1
ATOM 677 C C . VAL A 1 88 ? 1.658 0.109 -40.329 1.00 81.50 88 VAL A C 1
ATOM 679 O O . VAL A 1 88 ? 2.581 -0.598 -40.728 1.00 81.50 88 VAL A O 1
ATOM 682 N N . ALA A 1 89 ? 0.501 -0.393 -39.892 1.00 80.75 89 ALA A N 1
ATOM 683 C CA . ALA A 1 89 ? 0.210 -1.823 -39.835 1.00 80.75 89 ALA A CA 1
ATOM 684 C C . ALA A 1 89 ? 0.267 -2.470 -41.231 1.00 80.75 89 ALA A C 1
ATOM 686 O O . ALA A 1 89 ? 0.849 -3.543 -41.388 1.00 80.75 89 ALA A O 1
ATOM 687 N N . GLN A 1 90 ? -0.261 -1.792 -42.257 1.00 80.25 90 GLN A N 1
ATOM 688 C CA . GLN A 1 90 ? -0.207 -2.261 -43.643 1.00 80.25 90 GLN A CA 1
ATOM 689 C C . GLN A 1 90 ? 1.227 -2.293 -44.192 1.00 80.25 90 GLN A C 1
ATOM 691 O O . GLN A 1 90 ? 1.610 -3.281 -44.813 1.00 80.25 90 GLN A O 1
ATOM 696 N N . ILE A 1 91 ? 2.044 -1.267 -43.917 1.00 85.69 91 ILE A N 1
ATOM 697 C CA . ILE A 1 91 ? 3.468 -1.240 -44.307 1.00 85.69 91 ILE A CA 1
ATOM 698 C C . ILE A 1 91 ? 4.254 -2.365 -43.616 1.00 85.69 91 ILE A C 1
ATOM 700 O O . ILE A 1 91 ? 5.105 -2.997 -44.237 1.00 85.69 91 ILE A O 1
ATOM 704 N N . LYS A 1 92 ? 3.954 -2.642 -42.342 1.00 84.25 92 LYS A N 1
ATOM 705 C CA . LYS A 1 92 ? 4.570 -3.733 -41.569 1.00 84.25 92 LYS A CA 1
ATOM 706 C C . LYS A 1 92 ? 4.015 -5.125 -41.910 1.00 84.25 92 LYS A C 1
ATOM 708 O O . LYS A 1 92 ? 4.498 -6.109 -41.357 1.00 84.25 92 LYS A O 1
ATOM 713 N N . GLY A 1 93 ? 3.003 -5.227 -42.777 1.00 81.94 93 GLY A N 1
ATOM 714 C CA . GLY A 1 93 ? 2.368 -6.498 -43.141 1.00 81.94 93 GLY A CA 1
ATOM 715 C C . GLY A 1 93 ? 1.552 -7.149 -42.016 1.00 81.94 93 GLY A C 1
ATOM 716 O O . GLY A 1 93 ? 1.332 -8.359 -42.038 1.00 81.94 93 GLY A O 1
ATOM 717 N N . VAL A 1 94 ? 1.102 -6.378 -41.022 1.00 78.50 94 VAL A N 1
ATOM 718 C CA . VAL A 1 94 ? 0.320 -6.891 -39.888 1.00 78.50 94 VAL A CA 1
ATOM 719 C C . VAL A 1 94 ? -1.112 -7.188 -40.342 1.00 78.50 94 VAL A C 1
ATOM 721 O O . VAL A 1 94 ? -1.884 -6.284 -40.666 1.00 78.50 94 VAL A O 1
ATOM 724 N N . GLN A 1 95 ? -1.495 -8.466 -40.342 1.00 75.38 95 GLN A N 1
ATOM 725 C CA . GLN A 1 95 ? -2.854 -8.895 -40.678 1.00 75.38 95 GLN A CA 1
ATOM 726 C C . GLN A 1 95 ? -3.815 -8.636 -39.513 1.00 75.38 95 GLN A C 1
ATOM 728 O O . GLN A 1 95 ? -3.868 -9.398 -38.551 1.00 75.38 95 GLN A O 1
ATOM 733 N N . GLN A 1 96 ? -4.630 -7.586 -39.620 1.00 72.62 96 GLN A N 1
ATOM 734 C CA . GLN A 1 96 ? -5.594 -7.212 -38.573 1.00 72.62 96 GLN A CA 1
ATOM 735 C C . GLN A 1 96 ? -6.783 -8.182 -38.422 1.00 72.62 96 GLN A C 1
ATOM 737 O O . GLN A 1 96 ? -7.575 -8.058 -37.487 1.00 72.62 96 GLN A O 1
ATOM 742 N N . THR A 1 97 ? -6.917 -9.150 -39.331 1.00 75.88 97 THR A N 1
ATOM 743 C CA . THR A 1 97 ? -7.924 -10.219 -39.283 1.00 75.88 97 THR A CA 1
ATOM 744 C C . THR A 1 97 ? -7.490 -11.417 -38.438 1.00 75.88 97 THR A C 1
ATOM 746 O O . THR A 1 97 ? -8.338 -12.232 -38.079 1.00 75.88 97 THR A O 1
ATOM 749 N N . VAL A 1 98 ? -6.199 -11.537 -38.110 1.00 75.62 98 VAL A N 1
ATOM 750 C CA . VAL A 1 98 ? -5.670 -12.611 -37.261 1.00 75.62 98 VAL A CA 1
ATOM 751 C C . VAL A 1 98 ? -5.672 -12.134 -35.804 1.00 75.62 98 VAL A C 1
ATOM 753 O O . VAL A 1 98 ? -5.119 -11.069 -35.519 1.00 75.62 98 VAL A O 1
ATOM 756 N N . PRO A 1 99 ? -6.290 -12.877 -34.864 1.00 74.44 99 PRO A N 1
ATOM 757 C CA . PRO A 1 99 ? -6.210 -12.553 -33.445 1.00 74.44 99 PRO A CA 1
ATOM 758 C C . PRO A 1 99 ? -4.754 -12.489 -32.980 1.00 74.44 99 PRO A C 1
ATOM 760 O O . PRO A 1 99 ? -3.965 -13.393 -33.250 1.00 74.44 99 PRO A O 1
ATOM 763 N N . GLN A 1 100 ? -4.402 -11.414 -32.278 1.00 74.50 100 GLN A N 1
ATOM 764 C CA . GLN A 1 100 ? -3.086 -11.288 -31.662 1.00 74.50 100 GLN A CA 1
ATOM 765 C C . GLN A 1 100 ? -2.952 -12.283 -30.496 1.00 74.50 100 GLN A C 1
ATOM 767 O O . GLN A 1 100 ? -3.970 -12.674 -29.913 1.00 74.50 100 GLN A O 1
ATOM 772 N N . PRO A 1 101 ? -1.721 -12.705 -30.151 1.00 75.25 101 PRO A N 1
ATOM 773 C CA . PRO A 1 101 ? -1.478 -13.488 -28.947 1.00 75.25 101 PRO A CA 1
ATOM 774 C C . PRO A 1 101 ? -2.085 -12.779 -27.736 1.00 75.25 101 PRO A C 1
ATOM 776 O O . PRO A 1 101 ? -1.868 -11.586 -27.541 1.00 75.25 101 PRO A O 1
ATOM 779 N N . VAL A 1 102 ? -2.866 -13.516 -26.952 1.00 76.00 102 VAL A N 1
ATOM 780 C CA . VAL A 1 102 ? -3.415 -13.023 -25.689 1.00 76.00 102 VAL A CA 1
ATOM 781 C C . VAL A 1 102 ? -2.513 -13.544 -24.588 1.00 76.00 102 VAL A C 1
ATOM 783 O O . VAL A 1 102 ? -2.344 -14.761 -24.461 1.00 76.00 102 VAL A O 1
ATOM 786 N N . ASP A 1 103 ? -1.939 -12.632 -23.809 1.00 78.44 103 ASP A N 1
ATOM 787 C CA . ASP A 1 103 ? -1.206 -13.004 -22.607 1.00 78.44 103 ASP A CA 1
ATOM 788 C C . ASP A 1 103 ? -2.153 -13.712 -21.640 1.00 78.44 103 ASP A C 1
ATOM 790 O O . ASP A 1 103 ? -3.283 -13.276 -21.426 1.00 78.44 103 ASP A O 1
ATOM 794 N N . ARG A 1 104 ? -1.699 -14.833 -21.080 1.00 84.62 104 ARG A N 1
ATOM 795 C CA . ARG A 1 104 ? -2.438 -15.585 -20.068 1.00 84.62 104 ARG A CA 1
ATOM 796 C C . ARG A 1 104 ? -1.564 -15.857 -18.866 1.00 84.62 104 ARG A C 1
ATOM 798 O O . ARG A 1 104 ? -0.352 -16.060 -18.987 1.00 84.62 104 ARG A O 1
ATOM 805 N N . LEU A 1 105 ? -2.192 -15.923 -17.705 1.00 89.00 105 LEU A N 1
ATOM 806 C CA . LEU A 1 105 ? -1.536 -16.390 -16.499 1.00 89.00 105 LEU A CA 1
ATOM 807 C C . LEU A 1 105 ? -1.276 -17.895 -16.592 1.00 89.00 105 LEU A C 1
ATOM 809 O O . LEU A 1 105 ? -2.071 -18.668 -17.123 1.00 89.00 105 LEU A O 1
ATOM 813 N N . LYS A 1 106 ? -0.144 -18.327 -16.032 1.00 89.38 106 LYS A N 1
ATOM 814 C CA . LYS A 1 106 ? 0.227 -19.752 -15.972 1.00 89.38 106 LYS A CA 1
ATOM 815 C C . LYS A 1 106 ? -0.619 -20.544 -14.968 1.00 89.38 106 LYS A C 1
ATOM 817 O O . LYS A 1 106 ? -0.653 -21.768 -15.035 1.00 89.38 106 LYS A O 1
ATOM 822 N N . ALA A 1 107 ? -1.258 -19.851 -14.030 1.00 93.31 107 ALA A N 1
ATOM 823 C CA . ALA A 1 107 ? -2.141 -20.393 -13.008 1.00 93.31 107 ALA A CA 1
ATOM 824 C C . ALA A 1 107 ? -3.108 -19.297 -12.536 1.00 93.31 107 ALA A C 1
ATOM 826 O O . ALA A 1 107 ? -2.878 -18.114 -12.785 1.00 93.31 107 ALA A O 1
ATOM 827 N N . ALA A 1 108 ? -4.154 -19.687 -11.809 1.00 96.06 108 ALA A N 1
ATOM 828 C CA . ALA A 1 108 ? -4.921 -18.734 -11.018 1.00 96.06 108 ALA A CA 1
ATOM 829 C C . ALA A 1 108 ? -4.094 -18.293 -9.800 1.00 96.06 108 ALA A C 1
ATOM 831 O O . ALA A 1 108 ? -3.371 -19.098 -9.210 1.00 96.06 108 ALA A O 1
ATOM 832 N N . TYR A 1 109 ? -4.231 -17.035 -9.399 1.00 97.44 109 TYR A N 1
ATOM 833 C CA . TYR A 1 109 ? -3.536 -16.468 -8.247 1.00 97.44 109 TYR A CA 1
ATOM 834 C C . TYR A 1 109 ? -4.532 -15.995 -7.198 1.00 97.44 109 TYR A C 1
ATOM 836 O O . TYR A 1 109 ? -5.564 -15.401 -7.514 1.00 97.44 109 TYR A O 1
ATOM 844 N N . LEU A 1 110 ? -4.195 -16.228 -5.937 1.00 98.00 110 LEU A N 1
ATOM 845 C CA . LEU A 1 110 ? -4.745 -15.477 -4.828 1.00 98.00 110 LEU A CA 1
ATOM 846 C C . LEU A 1 110 ? -3.973 -14.164 -4.757 1.00 98.00 110 LEU A C 1
ATOM 848 O O . LEU A 1 110 ? -2.763 -14.158 -4.522 1.00 98.00 110 LEU A O 1
ATOM 852 N N . VAL A 1 111 ? -4.681 -13.067 -4.983 1.00 96.62 111 VAL A N 1
ATOM 853 C CA . VAL A 1 111 ? -4.132 -11.725 -4.861 1.00 96.62 111 VAL A CA 1
ATOM 854 C C . VAL A 1 111 ? -4.511 -11.180 -3.497 1.00 96.62 111 VAL A C 1
ATOM 856 O O . VAL A 1 111 ? -5.693 -11.167 -3.147 1.00 96.62 111 VAL A O 1
ATOM 859 N N . PHE A 1 112 ? -3.517 -10.714 -2.751 1.00 95.69 112 PHE A N 1
ATOM 860 C CA . PHE A 1 112 ? -3.713 -9.935 -1.536 1.00 95.69 112 PHE A CA 1
ATOM 861 C C . PHE A 1 112 ? -3.130 -8.543 -1.757 1.00 95.69 112 PHE A C 1
ATOM 863 O O . PHE A 1 112 ? -1.949 -8.413 -2.069 1.00 95.69 112 PHE A O 1
ATOM 870 N N . CYS A 1 113 ? -3.970 -7.519 -1.621 1.00 93.88 113 CYS A N 1
ATOM 871 C CA . CYS A 1 113 ? -3.535 -6.127 -1.623 1.00 93.88 113 CYS A CA 1
ATOM 872 C C . CYS A 1 113 ? -3.829 -5.518 -0.256 1.00 93.88 113 CYS A C 1
ATOM 874 O O . CYS A 1 113 ? -4.962 -5.645 0.224 1.00 93.88 113 CYS A O 1
ATOM 876 N N . ALA A 1 114 ? -2.853 -4.839 0.333 1.00 93.12 114 ALA A N 1
ATOM 877 C CA . ALA A 1 114 ? -3.039 -4.097 1.565 1.00 93.12 114 ALA A CA 1
ATOM 878 C C . ALA A 1 114 ? -2.267 -2.780 1.554 1.00 93.12 114 ALA A C 1
ATOM 880 O O . ALA A 1 114 ? -1.088 -2.745 1.212 1.00 93.12 114 ALA A O 1
ATOM 881 N N . ASP A 1 115 ? -2.946 -1.736 2.004 1.00 92.88 115 ASP A N 1
ATOM 882 C CA . ASP A 1 115 ? -2.390 -0.415 2.234 1.00 92.88 115 ASP A CA 1
ATOM 883 C C . ASP A 1 115 ? -2.148 -0.271 3.728 1.00 92.88 115 ASP A C 1
ATOM 885 O O . ASP A 1 115 ? -3.098 -0.332 4.523 1.00 92.88 115 ASP A O 1
ATOM 889 N N . VAL A 1 116 ? -0.877 -0.158 4.113 1.00 93.06 116 VAL A N 1
ATOM 890 C CA . VAL A 1 116 ? -0.482 -0.310 5.514 1.00 93.06 116 VAL A CA 1
ATOM 891 C C . VAL A 1 116 ? 0.521 0.729 5.971 1.00 93.06 116 VAL A C 1
ATOM 893 O O . VAL A 1 116 ? 1.433 1.083 5.231 1.00 93.06 116 VAL A O 1
ATOM 896 N N . ASP A 1 117 ? 0.406 1.171 7.220 1.00 94.38 117 ASP A N 1
ATOM 897 C CA . ASP A 1 117 ? 1.438 1.994 7.858 1.00 94.38 117 ASP A CA 1
ATOM 898 C C . ASP A 1 117 ? 2.801 1.282 7.806 1.00 94.38 117 ASP A C 1
ATOM 900 O O . ASP A 1 117 ? 2.935 0.143 8.274 1.00 94.38 117 ASP A O 1
ATOM 904 N N . ALA A 1 118 ? 3.828 1.943 7.256 1.00 94.56 118 ALA A N 1
ATOM 905 C CA . ALA A 1 118 ? 5.164 1.367 7.081 1.00 94.56 118 ALA A CA 1
ATOM 906 C C . ALA A 1 118 ? 5.989 1.395 8.381 1.00 94.56 118 ALA A C 1
ATOM 908 O O . ALA A 1 118 ? 7.109 1.905 8.425 1.00 94.56 118 ALA A O 1
ATOM 909 N N . ILE A 1 119 ? 5.444 0.801 9.441 1.00 95.38 119 ILE A N 1
ATOM 910 C CA . ILE A 1 119 ? 6.009 0.788 10.794 1.00 95.38 119 ILE A CA 1
ATOM 911 C C . ILE A 1 119 ? 6.300 -0.632 11.280 1.00 95.38 119 ILE A C 1
ATOM 913 O O . ILE A 1 119 ? 5.631 -1.591 10.887 1.00 95.38 119 ILE A O 1
ATOM 917 N N . VAL A 1 120 ? 7.281 -0.776 12.173 1.00 95.25 120 VAL A N 1
ATOM 918 C CA . VAL A 1 120 ? 7.588 -2.064 12.818 1.00 95.25 120 VAL A CA 1
ATOM 919 C C . VAL A 1 120 ? 6.750 -2.226 14.077 1.00 95.25 120 VAL A C 1
ATOM 921 O O . VAL A 1 120 ? 6.059 -3.239 14.221 1.00 95.25 120 VAL A O 1
ATOM 924 N N . ASN A 1 121 ? 6.747 -1.216 14.946 1.00 92.19 121 ASN A N 1
ATOM 925 C CA . ASN A 1 121 ? 6.012 -1.215 16.203 1.00 92.19 121 ASN A CA 1
ATOM 926 C C . ASN A 1 121 ? 4.874 -0.199 16.164 1.00 92.19 121 ASN A C 1
ATOM 928 O O . ASN A 1 121 ? 4.937 0.827 15.489 1.00 92.19 121 ASN A O 1
ATOM 932 N N . THR A 1 122 ? 3.817 -0.483 16.916 1.00 87.38 122 THR A N 1
ATOM 933 C CA . THR A 1 122 ? 2.684 0.432 17.054 1.00 87.38 122 THR A CA 1
ATOM 934 C C . THR A 1 122 ? 3.143 1.740 17.696 1.00 87.38 122 THR A C 1
ATOM 936 O O . THR A 1 122 ? 3.700 1.729 18.791 1.00 87.38 122 THR A O 1
ATOM 939 N N . GLY A 1 123 ? 2.874 2.860 17.025 1.00 85.62 123 GLY A N 1
ATOM 940 C CA . GLY A 1 123 ? 3.257 4.199 17.480 1.00 85.62 123 GLY A CA 1
ATOM 941 C C . GLY A 1 123 ? 4.595 4.707 16.935 1.00 85.62 123 GLY A C 1
ATOM 942 O O . GLY A 1 1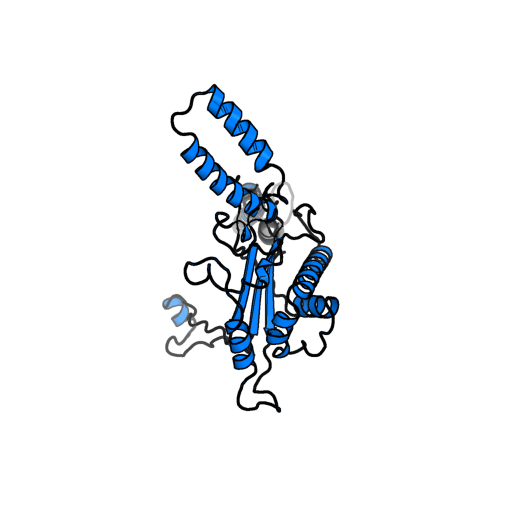23 ? 4.922 5.869 17.177 1.00 85.62 123 GLY A O 1
ATOM 943 N N . ASP A 1 124 ? 5.344 3.892 16.183 1.00 91.94 124 ASP A N 1
ATOM 944 C CA . ASP A 1 124 ? 6.514 4.383 15.449 1.00 91.94 124 ASP A CA 1
ATOM 945 C C . ASP A 1 124 ? 6.087 5.457 14.423 1.00 91.94 124 ASP A C 1
ATOM 947 O O . ASP A 1 124 ? 4.986 5.386 13.867 1.00 91.94 124 ASP A O 1
ATOM 951 N N . PRO A 1 125 ? 6.935 6.463 14.144 1.00 92.00 125 PRO A N 1
ATOM 952 C CA . PRO A 1 125 ? 6.640 7.455 13.118 1.00 92.00 125 PRO A CA 1
ATOM 953 C C . PRO A 1 125 ? 6.681 6.834 11.717 1.00 92.00 125 PRO A C 1
ATOM 955 O O . PRO A 1 125 ? 7.528 5.987 11.424 1.00 92.00 125 PRO A O 1
ATOM 958 N N . LEU A 1 126 ? 5.817 7.322 10.824 1.00 92.94 126 LEU A N 1
ATOM 959 C CA . LEU A 1 126 ? 5.829 6.930 9.416 1.00 92.94 126 LEU A CA 1
ATOM 960 C C . LEU A 1 126 ? 7.160 7.349 8.750 1.00 92.94 126 LEU A C 1
ATOM 962 O O . LEU A 1 126 ? 7.587 8.502 8.893 1.00 92.94 126 LEU A O 1
ATOM 966 N N . PRO A 1 127 ? 7.848 6.451 8.022 1.00 92.94 127 PRO A N 1
ATOM 967 C CA . PRO A 1 127 ? 9.136 6.753 7.410 1.00 92.94 127 PRO A CA 1
ATOM 968 C C . PRO A 1 127 ? 8.979 7.438 6.049 1.00 92.94 127 PRO A C 1
ATOM 970 O O . PRO A 1 127 ? 8.160 7.047 5.232 1.00 92.94 127 PRO A O 1
ATOM 973 N N . THR A 1 128 ? 9.837 8.409 5.727 1.00 89.56 128 THR A N 1
ATOM 974 C CA . THR A 1 128 ? 9.897 8.956 4.355 1.00 89.56 128 THR A CA 1
ATOM 975 C C . THR A 1 128 ? 10.636 8.031 3.393 1.00 89.56 128 THR A C 1
ATOM 977 O O . THR A 1 128 ? 10.251 7.890 2.243 1.00 89.56 128 THR A O 1
ATOM 980 N N . ASN A 1 129 ? 11.743 7.434 3.838 1.00 90.12 129 ASN A N 1
ATOM 981 C CA . ASN A 1 129 ? 12.598 6.599 3.002 1.00 90.12 129 ASN A CA 1
ATOM 982 C C . ASN A 1 129 ? 13.023 5.361 3.781 1.00 90.12 129 ASN A C 1
ATOM 984 O O . ASN A 1 129 ? 13.405 5.461 4.946 1.00 90.12 129 ASN A O 1
ATOM 988 N N . LEU A 1 130 ? 13.045 4.219 3.102 1.00 91.88 130 LEU A N 1
ATOM 989 C CA . LEU A 1 130 ? 13.564 2.962 3.626 1.00 91.88 130 LEU A CA 1
ATOM 990 C C . LEU A 1 130 ? 14.452 2.299 2.571 1.00 91.88 130 LEU A C 1
ATOM 992 O O . LEU A 1 130 ? 14.125 2.297 1.380 1.00 91.88 130 LEU A O 1
ATOM 996 N N . THR A 1 131 ? 15.563 1.706 3.012 1.00 91.88 131 THR A N 1
ATOM 997 C CA . THR A 1 131 ? 16.372 0.815 2.166 1.00 91.88 131 THR A CA 1
ATOM 998 C C . THR A 1 131 ? 15.572 -0.443 1.824 1.00 91.88 131 THR A C 1
ATOM 1000 O O . THR A 1 131 ? 14.653 -0.803 2.553 1.00 91.88 131 THR A O 1
ATOM 1003 N N . ALA A 1 132 ? 15.930 -1.153 0.752 1.00 89.56 132 ALA A N 1
ATOM 1004 C CA . ALA A 1 132 ? 15.247 -2.395 0.369 1.00 89.56 132 ALA A CA 1
ATOM 1005 C C . ALA A 1 132 ? 15.178 -3.422 1.521 1.00 89.56 132 ALA A C 1
ATOM 1007 O O . ALA A 1 132 ? 14.150 -4.060 1.736 1.00 89.56 132 ALA A O 1
ATOM 1008 N N . GLU A 1 133 ? 16.256 -3.535 2.302 1.00 92.88 133 GLU A N 1
ATOM 1009 C CA . GLU A 1 133 ? 16.315 -4.399 3.482 1.00 92.88 133 GLU A CA 1
ATOM 1010 C C . GLU A 1 133 ? 15.362 -3.933 4.590 1.00 92.88 133 GLU A C 1
ATOM 1012 O O . GLU A 1 133 ? 14.613 -4.741 5.139 1.00 92.88 133 GLU A O 1
ATOM 1017 N N . ALA A 1 134 ? 15.323 -2.627 4.875 1.00 93.94 134 ALA A N 1
ATOM 1018 C CA . ALA A 1 134 ? 14.400 -2.072 5.858 1.00 93.94 134 ALA A CA 1
ATOM 1019 C C . ALA A 1 134 ? 12.936 -2.237 5.420 1.00 93.94 134 ALA A C 1
ATOM 1021 O O . ALA A 1 134 ? 12.087 -2.571 6.242 1.00 93.94 134 ALA A O 1
ATOM 1022 N N . GLN A 1 135 ? 12.635 -2.092 4.125 1.00 93.31 135 GLN A N 1
ATOM 1023 C CA . GLN A 1 135 ? 11.288 -2.342 3.604 1.00 93.31 135 GLN A CA 1
ATOM 1024 C C . GLN A 1 135 ? 10.867 -3.798 3.798 1.00 93.31 135 GLN A C 1
ATOM 1026 O O . GLN A 1 135 ? 9.774 -4.066 4.291 1.00 93.31 135 GLN A O 1
ATOM 1031 N N . ARG A 1 136 ? 11.761 -4.744 3.489 1.00 94.12 136 ARG A N 1
ATOM 1032 C CA . ARG A 1 136 ? 11.533 -6.170 3.745 1.00 94.12 136 ARG A CA 1
ATOM 1033 C C . ARG A 1 136 ? 11.279 -6.446 5.228 1.00 94.12 136 ARG A C 1
ATOM 1035 O O . ARG A 1 136 ? 10.363 -7.194 5.560 1.00 94.12 136 ARG A O 1
ATOM 1042 N N . HIS A 1 137 ? 12.052 -5.820 6.115 1.00 95.62 137 HIS A N 1
ATOM 1043 C CA . HIS A 1 137 ? 11.875 -5.960 7.558 1.00 95.62 137 HIS A CA 1
ATOM 1044 C C . HIS A 1 137 ? 10.505 -5.452 8.034 1.00 95.62 137 HIS A C 1
ATOM 1046 O O . HIS A 1 137 ? 9.828 -6.143 8.796 1.00 95.62 137 HIS A O 1
ATOM 1052 N N . VAL A 1 138 ? 10.060 -4.292 7.542 1.00 95.62 138 VAL A N 1
ATOM 1053 C CA . VAL A 1 138 ? 8.743 -3.735 7.882 1.00 95.62 138 VAL A CA 1
ATOM 1054 C C . VAL A 1 138 ? 7.603 -4.592 7.319 1.00 95.62 138 VAL A C 1
ATOM 1056 O O . VAL A 1 138 ? 6.666 -4.905 8.053 1.00 95.62 138 VAL A O 1
ATOM 1059 N N . ARG A 1 139 ? 7.694 -5.057 6.064 1.00 95.31 139 ARG A N 1
ATOM 1060 C CA . ARG A 1 139 ? 6.709 -6.001 5.497 1.00 95.31 139 ARG A CA 1
ATOM 1061 C C . ARG A 1 139 ? 6.624 -7.290 6.314 1.00 95.31 139 ARG A C 1
ATOM 1063 O O . ARG A 1 139 ? 5.528 -7.784 6.562 1.00 95.31 139 ARG A O 1
ATOM 1070 N N . ALA A 1 140 ? 7.762 -7.813 6.771 1.00 97.19 140 ALA A N 1
ATOM 1071 C CA . ALA A 1 140 ? 7.790 -8.984 7.639 1.00 97.19 140 ALA A CA 1
ATOM 1072 C C . ALA A 1 140 ? 7.129 -8.708 9.000 1.00 97.19 140 ALA A C 1
ATOM 1074 O O . ALA A 1 140 ? 6.385 -9.551 9.494 1.00 97.19 140 ALA A O 1
ATOM 1075 N N . ALA A 1 141 ? 7.349 -7.531 9.596 1.00 97.25 141 ALA A N 1
ATOM 1076 C CA . ALA A 1 141 ? 6.666 -7.129 10.826 1.00 97.25 141 ALA A CA 1
ATOM 1077 C C . ALA A 1 141 ? 5.140 -7.076 10.638 1.00 97.25 141 ALA A C 1
ATOM 1079 O O . ALA A 1 141 ? 4.404 -7.634 11.450 1.00 97.25 141 ALA A O 1
ATOM 1080 N N . TYR A 1 142 ? 4.671 -6.495 9.530 1.00 96.88 142 TYR A N 1
ATOM 1081 C CA . TYR A 1 142 ? 3.251 -6.491 9.182 1.00 96.88 142 TYR A CA 1
ATOM 1082 C C . TYR A 1 142 ? 2.687 -7.907 8.981 1.00 96.88 142 TYR A C 1
ATOM 1084 O O . TYR A 1 142 ? 1.626 -8.228 9.513 1.00 96.88 142 TYR A O 1
ATOM 1092 N N . ALA A 1 143 ? 3.399 -8.777 8.262 1.00 97.31 143 ALA A N 1
ATOM 1093 C CA . ALA A 1 143 ? 2.971 -10.156 8.040 1.00 97.31 143 ALA A CA 1
ATOM 1094 C C . ALA A 1 143 ? 2.825 -10.943 9.352 1.00 97.31 143 ALA A C 1
ATOM 1096 O O . ALA A 1 143 ? 1.863 -11.695 9.509 1.00 97.31 143 ALA A O 1
ATOM 1097 N N . ARG A 1 144 ? 3.735 -10.739 10.314 1.00 97.81 144 ARG A N 1
ATOM 1098 C CA . ARG A 1 144 ? 3.635 -11.351 11.649 1.00 97.81 144 ARG A CA 1
ATOM 1099 C C . ARG A 1 144 ? 2.425 -10.846 12.426 1.00 97.81 144 ARG A C 1
ATOM 1101 O O . ARG A 1 144 ? 1.728 -11.652 13.032 1.00 97.81 144 ARG A O 1
ATOM 1108 N N . GLU A 1 145 ? 2.160 -9.542 12.378 1.00 96.25 145 GLU A N 1
ATOM 1109 C CA . GLU A 1 145 ? 0.972 -8.952 13.004 1.00 96.25 145 GLU A CA 1
ATOM 1110 C C . GLU A 1 145 ? -0.311 -9.525 12.386 1.00 96.25 145 GLU A C 1
ATOM 1112 O O . GLU A 1 145 ? -1.230 -9.930 13.097 1.00 96.25 145 GLU A O 1
ATOM 1117 N N . LEU A 1 146 ? -0.360 -9.623 11.053 1.00 96.12 146 LEU A N 1
ATOM 1118 C CA . LEU A 1 146 ? -1.484 -10.214 10.332 1.00 96.12 146 LEU A CA 1
ATOM 1119 C C . LEU A 1 146 ? -1.691 -11.683 10.727 1.00 96.12 146 LEU A C 1
ATOM 1121 O O . LEU A 1 146 ? -2.820 -12.088 10.996 1.00 96.12 146 LEU A O 1
ATOM 1125 N N . TRP A 1 147 ? -0.607 -12.457 10.828 1.00 97.06 147 TRP A N 1
ATOM 1126 C CA . TRP A 1 147 ? -0.654 -13.839 11.302 1.00 97.06 147 TRP A CA 1
ATOM 1127 C C . TRP A 1 147 ? -1.203 -13.940 12.725 1.00 97.06 147 TRP A C 1
ATOM 1129 O O . TRP A 1 147 ? -2.152 -14.681 12.958 1.00 97.06 147 TRP A O 1
ATOM 1139 N N . GLY A 1 148 ? -0.667 -13.155 13.664 1.00 95.38 148 GLY A N 1
ATOM 1140 C CA . GLY A 1 148 ? -1.143 -13.141 15.051 1.00 95.38 148 GLY A CA 1
ATOM 1141 C C . GLY A 1 148 ? -2.610 -12.717 15.195 1.00 95.38 148 GLY A C 1
ATOM 1142 O O . GLY A 1 148 ? -3.268 -13.085 16.163 1.00 95.38 148 GLY A O 1
ATOM 1143 N N . THR A 1 149 ? -3.133 -11.976 14.217 1.00 93.56 149 THR A N 1
ATOM 1144 C CA . THR A 1 149 ? -4.498 -11.442 14.227 1.00 93.56 149 THR A CA 1
ATOM 1145 C C . THR A 1 149 ? -5.542 -12.392 13.625 1.00 93.56 149 THR A C 1
ATOM 1147 O O . THR A 1 149 ? -6.707 -12.377 14.045 1.00 93.56 149 THR A O 1
ATOM 1150 N N . MET A 1 150 ? -5.165 -13.159 12.596 1.00 94.69 150 MET A N 1
ATOM 1151 C CA . MET A 1 150 ? -6.110 -13.920 11.765 1.00 94.69 150 MET A CA 1
ATOM 1152 C C . MET A 1 150 ? -5.509 -15.190 11.131 1.00 94.69 150 MET A C 1
ATOM 1154 O O . MET A 1 150 ? -5.784 -15.508 9.974 1.00 94.69 150 MET A O 1
ATOM 1158 N N . SER A 1 151 ? -4.647 -15.913 11.854 1.00 95.69 151 SER A N 1
ATOM 1159 C CA . SER A 1 151 ? -3.971 -17.123 11.349 1.00 95.69 151 SER A CA 1
ATOM 1160 C C . SER A 1 151 ? -4.932 -18.183 10.814 1.00 95.69 151 SER A C 1
ATOM 1162 O O . SER A 1 151 ? -4.652 -18.785 9.780 1.00 95.69 151 SER A O 1
ATOM 1164 N N . ASP A 1 152 ? -6.068 -18.396 11.477 1.00 94.81 152 ASP A N 1
ATOM 1165 C CA . ASP A 1 152 ? -7.039 -19.424 11.090 1.00 94.81 152 ASP A CA 1
ATOM 1166 C C . ASP A 1 152 ? -7.681 -19.081 9.741 1.00 94.81 152 ASP A C 1
ATOM 1168 O O . ASP A 1 152 ? -7.758 -19.918 8.834 1.00 94.81 152 ASP A O 1
ATOM 1172 N N . GLU A 1 153 ? -8.075 -17.816 9.576 1.00 95.62 153 GLU A N 1
ATOM 1173 C CA . GLU A 1 153 ? -8.595 -17.284 8.323 1.00 95.62 153 GLU A CA 1
ATOM 1174 C C . GLU A 1 153 ? -7.536 -17.361 7.206 1.00 95.62 153 GLU A C 1
ATOM 1176 O O . GLU A 1 153 ? -7.834 -17.790 6.085 1.00 95.62 153 GLU A O 1
ATOM 1181 N N . LEU A 1 154 ? -6.280 -17.007 7.505 1.00 96.75 154 LEU A N 1
ATOM 1182 C CA . LEU A 1 154 ? -5.170 -17.113 6.554 1.00 96.75 154 LEU A CA 1
ATOM 1183 C C . LEU A 1 154 ? -4.923 -18.566 6.138 1.00 96.75 154 LEU A C 1
ATOM 1185 O O . LEU A 1 154 ? -4.762 -18.831 4.947 1.00 96.75 154 LEU A O 1
ATOM 1189 N N . PHE A 1 155 ? -4.942 -19.514 7.074 1.00 96.75 155 PHE A N 1
ATOM 1190 C CA . PHE A 1 155 ? -4.728 -20.930 6.783 1.00 96.75 155 PHE A CA 1
ATOM 1191 C C . PHE A 1 155 ? -5.841 -21.498 5.892 1.00 96.75 155 PHE A C 1
ATOM 1193 O O . PHE A 1 155 ? -5.561 -22.206 4.916 1.00 96.75 155 PHE A O 1
ATOM 1200 N N . ALA A 1 156 ? -7.101 -21.142 6.163 1.00 95.44 156 ALA A N 1
ATOM 1201 C CA . ALA A 1 156 ? -8.250 -21.566 5.359 1.00 95.44 156 ALA A CA 1
ATOM 1202 C C . ALA A 1 156 ? -8.120 -21.153 3.882 1.00 95.44 156 ALA A C 1
ATOM 1204 O O . ALA A 1 156 ? -8.515 -21.898 2.979 1.00 95.44 156 ALA A O 1
ATOM 1205 N N . VAL A 1 157 ? -7.523 -19.987 3.630 1.00 96.88 157 VAL A N 1
ATOM 1206 C CA . VAL A 1 157 ? -7.314 -19.450 2.284 1.00 96.88 157 VAL A CA 1
ATOM 1207 C C . VAL A 1 157 ? -6.020 -20.000 1.669 1.00 96.88 157 VAL A C 1
ATOM 1209 O O . VAL A 1 157 ? -6.061 -20.683 0.638 1.00 96.88 157 VAL A O 1
ATOM 1212 N N . TYR A 1 158 ? -4.874 -19.744 2.301 1.00 97.88 158 TYR A N 1
ATOM 1213 C CA . TYR A 1 158 ? -3.550 -19.982 1.726 1.00 97.88 158 TYR A CA 1
ATOM 1214 C C . TYR A 1 158 ? -3.129 -21.457 1.683 1.00 97.88 158 TYR A C 1
ATOM 1216 O O . TYR A 1 158 ? -2.300 -21.800 0.844 1.00 97.88 158 TYR A O 1
ATOM 1224 N N . SER A 1 159 ? -3.734 -22.366 2.460 1.00 96.44 159 SER A N 1
ATOM 1225 C CA . SER A 1 159 ? -3.457 -23.818 2.352 1.00 96.44 159 SER A CA 1
ATOM 1226 C C . SER A 1 159 ? -3.724 -24.399 0.951 1.00 96.44 159 SER A C 1
ATOM 1228 O O . SER A 1 159 ? -3.158 -25.425 0.556 1.00 96.44 159 SER A O 1
ATOM 1230 N N . ASN A 1 160 ? -4.541 -23.704 0.157 1.00 96.75 160 ASN A N 1
ATOM 1231 C CA . ASN A 1 160 ? -4.831 -24.016 -1.241 1.00 96.75 160 ASN A CA 1
ATOM 1232 C C . ASN A 1 160 ? -3.787 -23.463 -2.235 1.00 96.75 160 ASN A C 1
ATOM 1234 O O . ASN A 1 160 ? -3.883 -23.732 -3.433 1.00 96.75 160 ASN A O 1
ATOM 1238 N N . CYS A 1 161 ? -2.807 -22.691 -1.767 1.00 97.31 161 CYS A N 1
ATOM 1239 C CA . CYS A 1 161 ? -1.745 -22.094 -2.574 1.00 97.31 161 CYS A CA 1
ATOM 1240 C C . CYS A 1 161 ? -0.477 -22.953 -2.551 1.00 97.31 161 CYS A C 1
ATOM 1242 O O . CYS A 1 161 ? -0.225 -23.703 -1.606 1.00 97.31 161 CYS A O 1
ATOM 1244 N N . TYR A 1 162 ? 0.312 -22.868 -3.619 1.00 95.69 162 TYR A N 1
ATOM 1245 C CA . TYR A 1 162 ? 1.587 -23.571 -3.750 1.00 95.69 162 TYR A CA 1
ATOM 1246 C C . TYR A 1 162 ? 2.645 -22.951 -2.826 1.00 95.69 162 TYR A C 1
ATOM 1248 O O . TYR A 1 162 ? 2.763 -21.727 -2.773 1.00 95.69 162 TYR A O 1
ATOM 1256 N N . GLY A 1 163 ? 3.425 -23.774 -2.120 1.00 94.12 163 GLY A N 1
ATOM 1257 C CA . GLY A 1 163 ? 4.486 -23.317 -1.219 1.00 94.12 163 GLY A CA 1
ATOM 1258 C C . GLY A 1 163 ? 4.020 -22.938 0.189 1.00 94.12 163 GLY A C 1
ATOM 1259 O O . GLY A 1 163 ? 4.859 -22.604 1.020 1.00 94.12 163 GLY A O 1
ATOM 1260 N N . PHE A 1 164 ? 2.715 -22.988 0.476 1.00 97.00 164 PHE A N 1
ATOM 1261 C CA . PHE A 1 164 ? 2.189 -22.693 1.814 1.00 97.00 164 PHE A CA 1
ATOM 1262 C C . PHE A 1 164 ? 2.237 -23.906 2.755 1.00 97.00 164 PHE A C 1
ATOM 1264 O O . PHE A 1 164 ? 2.166 -23.755 3.966 1.00 97.00 164 PHE A O 1
ATOM 1271 N N . GLU A 1 165 ? 2.397 -25.121 2.225 1.00 93.75 165 GLU A N 1
ATOM 1272 C CA . GLU A 1 165 ? 2.507 -26.358 3.015 1.00 93.75 165 GLU A CA 1
ATOM 1273 C C . GLU A 1 165 ? 3.641 -26.369 4.053 1.00 93.75 165 GLU A C 1
ATOM 1275 O O . GLU A 1 165 ? 3.611 -27.199 4.952 1.00 93.75 165 GLU A O 1
ATOM 1280 N N . THR A 1 166 ? 4.619 -25.466 3.946 1.00 92.88 166 THR A N 1
ATOM 1281 C CA . THR A 1 166 ? 5.720 -25.329 4.912 1.00 92.88 166 THR A CA 1
ATOM 1282 C C . THR A 1 166 ? 5.507 -24.194 5.917 1.00 92.88 166 THR A C 1
ATOM 1284 O O . THR A 1 166 ? 6.446 -23.837 6.622 1.00 92.88 166 THR A O 1
ATOM 1287 N N . VAL A 1 167 ? 4.341 -23.542 5.920 1.00 97.19 167 VAL A N 1
ATOM 1288 C CA . VAL A 1 167 ? 4.062 -22.381 6.774 1.00 97.19 167 VAL A CA 1
ATOM 1289 C C . VAL A 1 167 ? 3.390 -22.840 8.061 1.00 97.19 167 VAL A C 1
ATOM 1291 O O . VAL A 1 167 ? 2.203 -23.162 8.065 1.00 97.19 167 VAL A O 1
ATOM 1294 N N . GLU A 1 168 ? 4.150 -22.840 9.155 1.00 95.88 168 GLU A N 1
ATOM 1295 C CA . GLU A 1 168 ? 3.656 -23.212 10.489 1.00 95.88 168 GLU A CA 1
ATOM 1296 C C . GLU A 1 168 ? 3.729 -22.042 11.479 1.00 95.88 168 GLU A C 1
ATOM 1298 O O . GLU A 1 168 ? 2.975 -21.993 12.453 1.00 95.88 168 GLU A O 1
ATOM 1303 N N . THR A 1 169 ? 4.611 -21.073 11.223 1.00 97.88 169 THR A N 1
ATOM 1304 C CA . THR A 1 169 ? 4.857 -19.931 12.108 1.00 97.88 169 THR A CA 1
ATOM 1305 C C . THR A 1 169 ? 4.622 -18.583 11.423 1.00 97.88 169 THR A C 1
ATOM 1307 O O . THR A 1 169 ? 4.564 -18.467 10.196 1.00 97.88 169 THR A O 1
ATOM 1310 N N . ALA A 1 170 ? 4.548 -17.521 12.231 1.00 97.75 170 ALA A N 1
ATOM 1311 C CA . ALA A 1 170 ? 4.457 -16.146 11.743 1.00 97.75 170 ALA A CA 1
ATOM 1312 C C . ALA A 1 170 ? 5.668 -15.740 10.877 1.00 97.75 170 ALA A C 1
ATOM 1314 O O . ALA A 1 170 ? 5.521 -14.973 9.924 1.00 97.75 170 ALA A O 1
ATOM 1315 N N . ASP A 1 171 ? 6.861 -16.262 11.185 1.00 98.31 171 ASP A N 1
ATOM 1316 C CA . ASP A 1 171 ? 8.076 -16.026 10.398 1.00 98.31 171 ASP A CA 1
ATOM 1317 C C . ASP A 1 171 ? 8.028 -16.743 9.047 1.00 98.31 171 ASP A C 1
ATOM 1319 O O . ASP A 1 171 ? 8.400 -16.162 8.022 1.00 98.31 171 ASP A O 1
ATOM 1323 N N . ASP A 1 172 ? 7.519 -17.976 9.014 1.00 98.12 172 ASP A N 1
ATOM 1324 C CA . ASP A 1 172 ? 7.327 -18.702 7.757 1.00 98.12 172 ASP A CA 1
ATOM 1325 C C . ASP A 1 172 ? 6.326 -17.977 6.863 1.00 98.12 172 ASP A C 1
ATOM 1327 O O . ASP A 1 172 ? 6.558 -17.836 5.660 1.00 98.12 172 ASP A O 1
ATOM 1331 N N . PHE A 1 173 ? 5.250 -17.450 7.454 1.00 98.31 173 PHE A N 1
ATOM 1332 C CA . PHE A 1 173 ? 4.255 -16.671 6.730 1.00 98.31 173 PHE A CA 1
ATOM 1333 C C . PHE A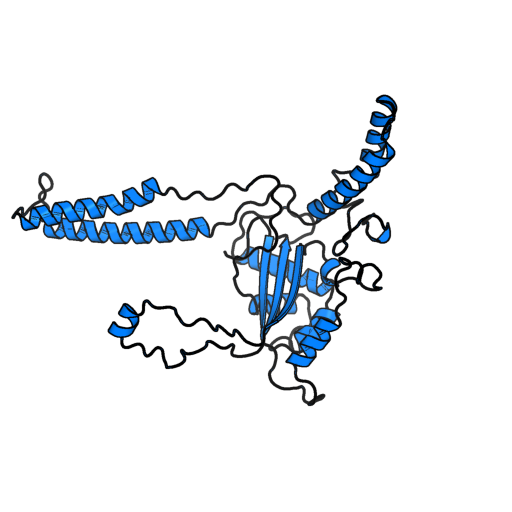 1 173 ? 4.838 -15.370 6.169 1.00 98.31 173 PHE A C 1
ATOM 1335 O O . PHE A 1 173 ? 4.612 -15.047 5.002 1.00 98.31 173 PHE A O 1
ATOM 1342 N N . ALA A 1 174 ? 5.645 -14.651 6.954 1.00 98.00 174 ALA A N 1
ATOM 1343 C CA . ALA A 1 174 ? 6.348 -13.460 6.485 1.00 98.00 174 ALA A CA 1
ATOM 1344 C C . ALA A 1 174 ? 7.274 -13.771 5.297 1.00 98.00 174 ALA A C 1
ATOM 1346 O O . ALA A 1 174 ? 7.249 -13.069 4.284 1.00 98.00 174 ALA A O 1
ATOM 1347 N N . ASN A 1 175 ? 8.042 -14.860 5.385 1.00 98.06 175 ASN A N 1
ATOM 1348 C CA . ASN A 1 175 ? 8.900 -15.323 4.294 1.00 98.06 175 ASN A CA 1
ATOM 1349 C C . ASN A 1 175 ? 8.093 -15.762 3.062 1.00 98.06 175 ASN A C 1
ATOM 1351 O O . ASN A 1 175 ? 8.519 -15.536 1.929 1.00 98.06 175 ASN A O 1
ATOM 1355 N N . PHE A 1 176 ? 6.939 -16.397 3.266 1.00 98.00 176 PHE A N 1
ATOM 1356 C CA . PHE A 1 176 ? 6.034 -16.801 2.194 1.00 98.00 176 PHE A CA 1
ATOM 1357 C C . PHE A 1 176 ? 5.438 -15.588 1.465 1.00 98.00 176 PHE A C 1
ATOM 1359 O O . PHE A 1 176 ? 5.480 -15.542 0.233 1.00 98.00 176 PHE A O 1
ATOM 1366 N N . LEU A 1 177 ? 4.944 -14.583 2.196 1.00 96.62 177 LEU A N 1
ATOM 1367 C CA . LEU A 1 177 ? 4.416 -13.356 1.595 1.00 96.62 177 LEU A CA 1
ATOM 1368 C C . LEU A 1 177 ? 5.490 -12.576 0.833 1.00 96.62 177 LEU A C 1
ATOM 1370 O O . LEU A 1 177 ? 5.207 -12.099 -0.263 1.00 96.62 177 LEU A O 1
ATOM 1374 N N . ASP A 1 178 ? 6.717 -12.493 1.354 1.00 96.00 178 ASP A N 1
ATOM 1375 C CA . ASP A 1 178 ? 7.832 -11.825 0.668 1.00 96.00 178 ASP A CA 1
ATOM 1376 C C . ASP A 1 178 ? 8.204 -12.534 -0.648 1.00 96.00 178 ASP A C 1
ATOM 1378 O O . ASP A 1 178 ? 8.483 -11.874 -1.643 1.00 96.00 178 ASP A O 1
ATOM 1382 N N . LYS A 1 179 ? 8.113 -13.873 -0.712 1.00 96.12 179 LYS A N 1
ATOM 1383 C CA . LYS A 1 179 ? 8.277 -14.627 -1.974 1.00 96.12 179 LYS A CA 1
ATOM 1384 C C . LYS A 1 179 ? 7.151 -14.371 -2.980 1.00 96.12 179 LYS A C 1
ATOM 1386 O O . LYS A 1 179 ? 7.383 -14.471 -4.181 1.00 96.12 179 LYS A O 1
ATOM 1391 N N . CYS A 1 180 ? 5.941 -14.095 -2.497 1.00 96.12 180 CYS A N 1
ATOM 1392 C CA . CYS A 1 180 ? 4.773 -13.813 -3.334 1.00 96.12 180 CYS A CA 1
ATOM 1393 C C . CYS A 1 180 ? 4.653 -12.327 -3.705 1.00 96.12 180 CYS A C 1
ATOM 1395 O O . CYS A 1 180 ? 3.722 -11.960 -4.419 1.00 96.12 180 CYS A O 1
ATOM 1397 N N . HIS A 1 181 ? 5.535 -11.473 -3.190 1.00 94.88 181 HIS A N 1
ATOM 1398 C CA . HIS A 1 181 ? 5.472 -10.031 -3.357 1.00 94.88 181 HIS A CA 1
ATOM 1399 C C . HIS A 1 181 ? 5.662 -9.607 -4.817 1.00 94.88 181 HIS A C 1
ATOM 1401 O O . HIS A 1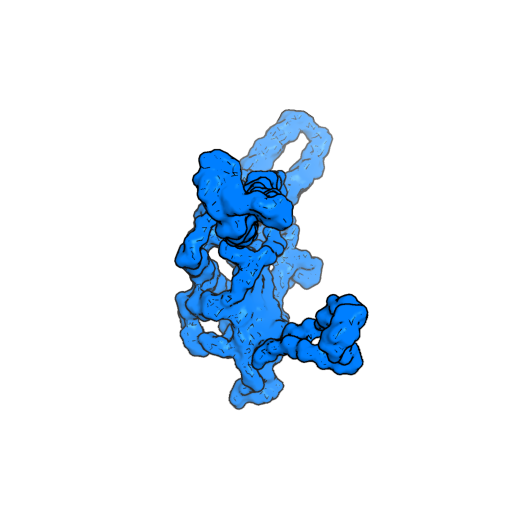 181 ? 6.565 -10.084 -5.507 1.00 94.88 181 HIS A O 1
ATOM 1407 N N . VAL A 1 182 ? 4.823 -8.674 -5.264 1.00 91.56 182 VAL A N 1
ATOM 1408 C CA . VAL A 1 182 ? 4.910 -8.039 -6.578 1.00 91.56 182 VAL A CA 1
ATOM 1409 C C . VAL A 1 182 ? 4.975 -6.535 -6.372 1.00 91.56 182 VAL A C 1
ATOM 1411 O O . VAL A 1 182 ? 4.111 -5.971 -5.706 1.00 91.56 182 VAL A O 1
ATOM 1414 N N . GLU A 1 183 ? 5.984 -5.905 -6.969 1.00 87.44 183 GLU A N 1
ATOM 1415 C CA . GLU A 1 183 ? 6.161 -4.458 -6.881 1.00 87.44 183 GLU A CA 1
ATOM 1416 C C . GLU A 1 183 ? 5.019 -3.716 -7.604 1.00 87.44 183 GLU A C 1
ATOM 1418 O O . GLU A 1 183 ? 4.691 -4.032 -8.754 1.00 87.44 183 GLU A O 1
ATOM 1423 N N . THR A 1 184 ? 4.415 -2.723 -6.949 1.00 77.69 184 THR A N 1
ATOM 1424 C CA . THR A 1 184 ? 3.306 -1.910 -7.475 1.00 77.69 184 THR A CA 1
ATOM 1425 C C . THR A 1 184 ? 3.383 -0.465 -6.980 1.00 77.69 184 THR A C 1
ATOM 1427 O O . THR A 1 184 ? 3.835 -0.211 -5.875 1.00 77.69 184 THR A O 1
ATOM 1430 N N . THR A 1 185 ? 2.933 0.498 -7.793 1.00 66.75 185 THR A N 1
ATOM 1431 C CA . THR A 1 185 ? 3.000 1.947 -7.501 1.00 66.75 185 THR A CA 1
ATOM 1432 C C . THR A 1 185 ? 1.630 2.592 -7.252 1.00 66.75 185 THR A C 1
ATOM 1434 O O . THR A 1 185 ? 1.489 3.795 -7.461 1.00 66.75 185 THR A O 1
ATOM 1437 N N . MET A 1 186 ? 0.577 1.824 -6.955 1.00 66.00 186 MET A N 1
ATOM 1438 C CA . MET A 1 186 ? -0.788 2.368 -6.894 1.00 66.00 186 MET A CA 1
ATOM 1439 C C . MET A 1 186 ? -1.311 2.433 -5.451 1.00 66.00 186 MET A C 1
ATOM 1441 O O . MET A 1 186 ? -1.827 1.417 -4.979 1.00 66.00 186 MET A O 1
ATOM 1445 N N . PRO A 1 187 ? -1.221 3.598 -4.776 1.00 69.81 187 PRO A N 1
ATOM 1446 C CA . PRO A 1 187 ? -1.953 3.839 -3.536 1.00 69.81 187 PRO A CA 1
ATOM 1447 C C . PRO A 1 187 ? -3.460 3.700 -3.726 1.00 69.81 187 PRO A C 1
ATOM 1449 O O . PRO A 1 187 ? -4.008 4.122 -4.748 1.00 69.81 187 PRO A O 1
ATOM 1452 N N . PHE A 1 188 ? -4.146 3.175 -2.710 1.00 67.62 188 PHE A N 1
ATOM 1453 C CA . PHE A 1 188 ? -5.597 3.306 -2.561 1.00 67.62 188 PHE A CA 1
ATOM 1454 C C . PHE A 1 188 ? -5.996 4.335 -1.493 1.00 67.62 188 PHE A C 1
ATOM 1456 O O . PHE A 1 188 ? -7.188 4.619 -1.357 1.00 67.62 188 PHE A O 1
ATOM 1463 N N . HIS A 1 189 ? -5.038 4.910 -0.760 1.00 67.50 189 HIS A N 1
ATOM 1464 C CA . HIS A 1 189 ? -5.276 5.958 0.229 1.00 67.50 189 HIS A CA 1
ATOM 1465 C C . HIS A 1 189 ? -4.358 7.161 -0.001 1.00 67.50 189 HIS A C 1
ATOM 1467 O O . HIS A 1 189 ? -3.194 7.003 -0.339 1.00 67.50 189 HIS A O 1
ATOM 1473 N N . ASP A 1 190 ? -4.918 8.353 0.192 1.00 65.50 190 ASP A N 1
ATOM 1474 C CA . ASP A 1 190 ? -4.238 9.641 0.065 1.00 65.50 190 ASP A CA 1
ATOM 1475 C C . ASP A 1 190 ? -4.898 10.620 1.055 1.00 65.50 190 ASP A C 1
ATOM 1477 O O . ASP A 1 190 ? -5.898 11.278 0.746 1.00 65.50 190 ASP A O 1
ATOM 1481 N N . TYR A 1 191 ? -4.389 10.674 2.290 1.00 72.81 191 TYR A N 1
ATOM 1482 C CA . TYR A 1 191 ? -4.933 11.518 3.363 1.00 72.81 191 TYR A CA 1
ATOM 1483 C C . TYR A 1 191 ? -4.193 12.857 3.462 1.00 72.81 191 TYR A C 1
ATOM 1485 O O . TYR A 1 191 ? -3.516 13.139 4.440 1.00 72.81 191 TYR A O 1
ATOM 1493 N N . TYR A 1 192 ? -4.329 13.732 2.468 1.00 71.12 192 TYR A N 1
ATOM 1494 C CA . TYR A 1 192 ? -3.625 15.019 2.503 1.00 71.12 192 TYR A CA 1
ATOM 1495 C C . TYR A 1 192 ? -4.463 16.133 3.133 1.00 71.12 192 TYR A C 1
ATOM 1497 O O . TYR A 1 192 ? -5.488 16.543 2.589 1.00 71.12 192 TYR A O 1
ATOM 1505 N N . LEU A 1 193 ? -3.979 16.695 4.245 1.00 78.88 193 LEU A N 1
ATOM 1506 C CA . LEU A 1 193 ? -4.417 18.023 4.709 1.00 78.88 193 LEU A CA 1
ATOM 1507 C C . LEU A 1 193 ? -3.745 19.144 3.905 1.00 78.88 193 LEU A C 1
ATOM 1509 O O . LEU A 1 193 ? -4.352 20.172 3.619 1.00 78.88 193 LEU A O 1
ATOM 1513 N N . GLU A 1 194 ? -2.485 18.923 3.536 1.00 82.75 194 GLU A N 1
ATOM 1514 C CA . GLU A 1 194 ? -1.681 19.788 2.681 1.00 82.75 194 GLU A CA 1
ATOM 1515 C C . GLU A 1 194 ? -1.011 18.915 1.622 1.00 82.75 194 GLU A C 1
ATOM 1517 O O . GLU A 1 194 ? -0.588 17.796 1.916 1.00 82.75 194 GLU A O 1
ATOM 1522 N N . LEU A 1 195 ? -0.902 19.421 0.391 1.00 81.62 195 LEU A N 1
ATOM 1523 C CA . LEU A 1 195 ? -0.234 18.680 -0.674 1.00 81.62 195 LEU A CA 1
ATOM 1524 C C . LEU A 1 195 ? 1.238 18.425 -0.306 1.00 81.62 195 LEU A C 1
ATOM 1526 O O . LEU A 1 195 ? 1.934 19.361 0.110 1.00 81.62 195 LEU A O 1
ATOM 1530 N N . PRO A 1 196 ? 1.742 17.194 -0.501 1.00 80.62 196 PRO A N 1
ATOM 1531 C CA . PRO A 1 196 ? 3.129 16.879 -0.218 1.00 80.62 196 PRO A CA 1
ATOM 1532 C C . PRO A 1 196 ? 4.050 17.672 -1.148 1.00 80.62 196 PRO A C 1
ATOM 1534 O O . PRO A 1 196 ? 3.699 18.069 -2.264 1.00 80.62 196 PRO A O 1
ATOM 1537 N N . LYS A 1 197 ? 5.282 17.902 -0.693 1.00 85.19 197 LYS A N 1
ATOM 1538 C CA . LYS A 1 197 ? 6.299 18.549 -1.525 1.00 85.19 197 LYS A CA 1
ATOM 1539 C C . LYS A 1 197 ? 6.759 17.577 -2.606 1.00 85.19 197 LYS A C 1
ATOM 1541 O O . LYS A 1 197 ? 7.601 16.720 -2.355 1.00 85.19 197 LYS A O 1
ATOM 1546 N N . PHE A 1 198 ? 6.219 17.745 -3.808 1.00 87.12 198 PHE A N 1
ATOM 1547 C CA . PHE A 1 198 ? 6.594 16.946 -4.967 1.00 87.12 198 PHE A CA 1
ATOM 1548 C C . PHE A 1 198 ? 8.063 17.136 -5.356 1.00 87.12 198 PHE A C 1
ATOM 1550 O O . PHE A 1 198 ? 8.622 18.235 -5.280 1.00 87.12 198 PHE A O 1
ATOM 1557 N N . HIS A 1 199 ? 8.674 16.064 -5.860 1.00 89.38 199 HIS A N 1
ATOM 1558 C CA . HIS A 1 199 ? 10.018 16.095 -6.433 1.00 89.38 199 HIS A CA 1
ATOM 1559 C C . HIS A 1 199 ? 9.981 16.756 -7.817 1.00 89.38 199 HIS A C 1
ATOM 1561 O O . HIS A 1 199 ? 9.914 16.083 -8.845 1.00 89.38 199 HIS A O 1
ATOM 1567 N N . ILE A 1 200 ? 10.010 18.090 -7.860 1.00 92.25 200 ILE A N 1
ATOM 1568 C CA . ILE A 1 200 ? 9.919 18.848 -9.117 1.00 92.25 200 ILE A CA 1
ATOM 1569 C C . ILE A 1 200 ? 11.145 18.573 -9.993 1.00 92.25 200 ILE A C 1
ATOM 1571 O O . ILE A 1 200 ? 12.289 18.788 -9.588 1.00 92.25 200 ILE A O 1
ATOM 1575 N N . LEU A 1 201 ? 10.897 18.145 -11.232 1.00 93.56 201 LEU A N 1
ATOM 1576 C CA . LEU A 1 201 ? 11.951 17.957 -12.216 1.00 93.56 201 LEU A CA 1
ATOM 1577 C C . LEU A 1 201 ? 12.504 19.325 -12.656 1.00 93.56 201 LEU A C 1
ATOM 1579 O O . LEU A 1 201 ? 11.738 20.164 -13.145 1.00 93.56 201 LEU A O 1
ATOM 1583 N N . PRO A 1 202 ? 13.825 19.565 -12.579 1.00 94.69 202 PRO A N 1
ATOM 1584 C CA . PRO A 1 202 ? 14.436 20.778 -13.097 1.00 94.69 202 PRO A CA 1
ATOM 1585 C C . PRO A 1 202 ? 14.517 20.689 -14.631 1.00 94.69 202 PRO A C 1
ATOM 1587 O O . PRO A 1 202 ? 15.578 20.486 -15.218 1.00 94.69 202 PRO A O 1
ATOM 1590 N N . TYR A 1 203 ? 13.370 20.811 -15.304 1.00 93.94 203 TYR A N 1
ATOM 1591 C CA . TYR A 1 203 ? 13.248 20.508 -16.731 1.00 93.94 203 TYR A CA 1
ATOM 1592 C C . TYR A 1 203 ? 14.102 21.428 -17.612 1.00 93.94 203 TYR A C 1
ATOM 1594 O O . TYR A 1 203 ? 14.679 20.961 -18.586 1.00 93.94 203 TYR A O 1
ATOM 1602 N N . LYS A 1 204 ? 14.229 22.719 -17.266 1.00 95.69 204 LYS A N 1
ATOM 1603 C CA . LYS A 1 204 ? 15.022 23.691 -18.039 1.00 95.69 204 LYS A CA 1
ATOM 1604 C C . LYS A 1 204 ? 16.506 23.309 -18.114 1.00 95.69 204 LYS A C 1
ATOM 1606 O O . LYS A 1 204 ? 17.004 23.172 -19.227 1.00 95.69 204 LYS A O 1
ATOM 1611 N N . PRO A 1 205 ? 17.231 23.118 -16.993 1.00 95.56 205 PRO A N 1
ATOM 1612 C CA . PRO A 1 205 ? 18.639 22.738 -17.064 1.00 95.56 205 PRO A CA 1
ATOM 1613 C C . PRO A 1 205 ? 18.844 21.351 -17.678 1.00 95.56 205 PRO A C 1
ATOM 1615 O O . PRO A 1 205 ? 19.822 21.171 -18.395 1.00 95.56 205 PRO A O 1
ATOM 1618 N N . LEU A 1 206 ? 17.925 20.397 -17.476 1.00 95.25 206 LEU A N 1
ATOM 1619 C CA . LEU A 1 206 ? 17.999 19.102 -18.162 1.00 95.25 206 LEU A CA 1
ATOM 1620 C C . LEU A 1 206 ? 17.857 19.269 -19.679 1.00 95.25 206 LEU A C 1
ATOM 1622 O O . LEU A 1 206 ? 18.684 18.762 -20.429 1.00 95.25 206 LEU A O 1
ATOM 1626 N N . LEU A 1 207 ? 16.861 20.033 -20.132 1.00 96.19 207 LEU A N 1
ATOM 1627 C CA . LEU A 1 207 ? 16.634 20.304 -21.549 1.00 96.19 207 LEU A CA 1
ATOM 1628 C C . LEU A 1 207 ? 17.834 21.011 -22.182 1.00 96.19 207 LEU A C 1
ATOM 1630 O O . LEU A 1 207 ? 18.325 20.568 -23.216 1.00 96.19 207 LEU A O 1
ATOM 1634 N N . TYR A 1 208 ? 18.343 22.075 -21.558 1.00 96.69 208 TYR A N 1
ATOM 1635 C CA . TYR A 1 208 ? 19.506 22.793 -22.079 1.00 96.69 208 TYR A CA 1
ATOM 1636 C C . TYR A 1 208 ? 20.780 21.945 -22.045 1.00 96.69 208 TYR A C 1
ATOM 1638 O O . TYR A 1 208 ? 21.552 21.991 -22.999 1.00 96.69 208 TYR A O 1
ATOM 1646 N N . GLY A 1 209 ? 20.976 21.133 -21.003 1.00 95.56 209 GLY A N 1
ATOM 1647 C CA . GLY A 1 209 ? 22.103 20.205 -20.907 1.00 95.56 209 GLY A CA 1
ATOM 1648 C C . GLY A 1 209 ? 22.098 19.142 -22.007 1.00 95.56 209 GLY A C 1
ATOM 1649 O O . GLY A 1 209 ? 23.161 18.761 -22.487 1.00 95.56 209 GLY A O 1
ATOM 1650 N N . VAL A 1 210 ? 20.913 18.709 -22.452 1.00 96.56 210 VAL A N 1
ATOM 1651 C CA . VAL A 1 210 ? 20.761 17.787 -23.587 1.00 96.56 210 VAL A CA 1
ATOM 1652 C C . VAL A 1 210 ? 20.917 18.511 -24.923 1.00 96.56 210 VAL A C 1
ATOM 1654 O O . VAL A 1 210 ? 21.651 18.044 -25.789 1.00 96.56 210 VAL A O 1
ATOM 1657 N N . LEU A 1 211 ? 20.253 19.654 -25.114 1.00 97.12 211 LEU A N 1
ATOM 1658 C CA . LEU A 1 211 ? 20.233 20.351 -26.403 1.00 97.12 211 LEU A CA 1
ATOM 1659 C C . LEU A 1 211 ? 21.564 21.020 -26.753 1.00 97.12 211 LEU A C 1
ATOM 1661 O O . LEU A 1 211 ? 21.926 21.038 -27.925 1.00 97.12 211 LEU A O 1
ATOM 1665 N N . ALA A 1 212 ? 22.305 21.552 -25.778 1.00 96.94 212 ALA A N 1
ATOM 1666 C CA . ALA A 1 212 ? 23.569 22.247 -26.026 1.00 96.94 212 ALA A CA 1
ATOM 1667 C C . ALA A 1 212 ? 24.581 21.418 -26.852 1.00 96.94 212 ALA A C 1
ATOM 1669 O O . ALA A 1 212 ? 25.014 21.905 -27.900 1.00 96.94 212 ALA A O 1
ATOM 1670 N N . PRO A 1 213 ? 24.934 20.172 -26.476 1.00 96.69 213 PRO A N 1
ATOM 1671 C CA . PRO A 1 213 ? 25.848 19.349 -27.272 1.00 96.69 213 PRO A CA 1
ATOM 1672 C C . PRO A 1 213 ? 25.280 18.966 -28.651 1.00 96.69 213 PRO A C 1
ATOM 1674 O O . PRO A 1 213 ? 26.040 18.930 -29.618 1.00 96.69 213 PRO A O 1
ATOM 1677 N N . PHE A 1 214 ? 23.960 18.767 -28.785 1.00 96.94 214 PHE A N 1
ATOM 1678 C CA . PHE A 1 214 ? 23.325 18.535 -30.091 1.00 96.94 214 PHE A CA 1
ATOM 1679 C C . PHE A 1 214 ? 23.425 19.754 -31.009 1.00 96.94 214 PHE A C 1
ATOM 1681 O O . PHE A 1 214 ? 23.789 19.611 -32.173 1.00 96.94 214 PHE A O 1
ATOM 1688 N N . VAL A 1 215 ? 23.147 20.954 -30.495 1.00 97.12 215 VAL A N 1
ATOM 1689 C CA . VAL A 1 215 ? 23.256 22.203 -31.262 1.00 97.12 215 VAL A CA 1
ATOM 1690 C C . VAL A 1 215 ? 24.702 22.433 -31.700 1.00 97.12 215 VAL A C 1
ATOM 1692 O O . VAL A 1 215 ? 24.935 22.734 -32.868 1.00 97.12 215 VAL A O 1
ATOM 1695 N N . VAL A 1 216 ? 25.680 22.218 -30.812 1.00 95.06 216 VAL A N 1
ATOM 1696 C CA . VAL A 1 216 ? 27.108 22.282 -31.170 1.00 95.06 216 VAL A CA 1
ATOM 1697 C C . VAL A 1 216 ? 27.446 21.253 -32.252 1.00 95.06 216 VAL A C 1
ATOM 1699 O O . VAL A 1 216 ? 28.071 21.608 -33.249 1.00 95.06 216 VAL A O 1
ATOM 1702 N N . GLY A 1 217 ? 26.990 20.006 -32.108 1.00 95.00 217 GLY A N 1
ATOM 1703 C CA . GLY A 1 217 ? 27.172 18.954 -33.111 1.00 95.00 217 GLY A CA 1
ATOM 1704 C C . GLY A 1 217 ? 26.604 19.333 -34.482 1.00 95.00 217 GLY A C 1
ATOM 1705 O O . GLY A 1 217 ? 27.301 19.186 -35.484 1.00 95.00 217 GLY A O 1
ATOM 1706 N N . ILE A 1 218 ? 25.389 19.893 -34.526 1.00 96.50 218 ILE A N 1
ATOM 1707 C CA . ILE A 1 218 ? 24.725 20.362 -35.754 1.00 96.50 218 ILE A CA 1
ATOM 1708 C C . ILE A 1 218 ? 25.497 21.519 -36.392 1.00 96.50 218 ILE A C 1
ATOM 1710 O O . ILE A 1 218 ? 25.753 21.490 -37.593 1.00 96.50 218 ILE A O 1
ATOM 1714 N N . VAL A 1 219 ? 25.900 22.526 -35.615 1.00 95.56 219 VAL A N 1
ATOM 1715 C CA . VAL A 1 219 ? 26.659 23.672 -36.142 1.00 95.56 219 VAL A CA 1
ATOM 1716 C C . VAL A 1 219 ? 28.002 23.214 -36.713 1.00 95.56 219 VAL A C 1
ATOM 1718 O O . VAL A 1 219 ? 28.358 23.603 -37.824 1.00 95.56 219 VAL A O 1
ATOM 1721 N N . LEU A 1 220 ? 28.728 22.345 -36.002 1.00 94.44 220 LEU A N 1
ATOM 1722 C CA . LEU A 1 220 ? 29.994 21.786 -36.485 1.00 94.44 220 LEU A CA 1
ATOM 1723 C C . LEU A 1 220 ? 29.800 20.910 -37.728 1.00 94.44 220 LEU A C 1
ATOM 1725 O O . LEU A 1 220 ? 30.620 20.967 -38.640 1.00 94.44 220 LEU A O 1
ATOM 1729 N N . PHE A 1 221 ? 28.707 20.149 -37.798 1.00 95.00 221 PHE A N 1
ATOM 1730 C CA . PHE A 1 221 ? 28.351 19.369 -38.982 1.00 95.00 221 PHE A CA 1
ATOM 1731 C C . PHE A 1 221 ? 28.102 20.264 -40.202 1.00 95.00 221 PHE A C 1
ATOM 1733 O O . PHE A 1 221 ? 28.610 19.988 -41.286 1.00 95.00 221 PHE A O 1
ATOM 1740 N N . LEU A 1 222 ? 27.375 21.371 -40.024 1.00 95.31 222 LEU A N 1
ATOM 1741 C CA . LEU A 1 222 ? 27.145 22.344 -41.091 1.00 95.31 222 LEU A CA 1
ATOM 1742 C C . LEU A 1 222 ? 28.460 22.988 -41.548 1.00 95.31 222 LEU A C 1
ATOM 1744 O O . LEU A 1 222 ? 28.727 23.041 -42.745 1.00 95.31 222 LEU A O 1
ATOM 1748 N N . LEU A 1 223 ? 29.319 23.415 -40.617 1.00 93.06 223 LEU A N 1
ATOM 1749 C CA . LEU A 1 223 ? 30.636 23.978 -40.947 1.00 93.06 223 LEU A CA 1
ATOM 1750 C C . LEU A 1 223 ? 31.523 22.982 -41.707 1.00 93.06 223 LEU A C 1
ATOM 1752 O O . LEU A 1 223 ? 32.222 23.375 -42.641 1.00 93.06 223 LEU A O 1
ATOM 1756 N N . TRP A 1 224 ? 31.460 21.700 -41.347 1.00 93.56 224 TRP A N 1
ATOM 1757 C CA . TRP A 1 224 ? 32.153 20.634 -42.066 1.00 93.56 224 TRP A CA 1
ATOM 1758 C C . TRP A 1 224 ? 31.677 20.509 -43.519 1.00 93.56 224 TRP A C 1
ATOM 1760 O O . TRP A 1 224 ? 32.505 20.447 -44.426 1.00 93.56 224 TRP A O 1
ATOM 1770 N N . ILE A 1 225 ? 30.356 20.533 -43.749 1.00 93.62 225 ILE A N 1
ATOM 1771 C CA . ILE A 1 225 ? 29.756 20.489 -45.096 1.00 93.62 225 ILE A CA 1
ATOM 1772 C C . ILE A 1 225 ? 30.236 21.666 -45.956 1.00 93.62 225 ILE A C 1
ATOM 1774 O O . ILE A 1 225 ? 30.495 21.491 -47.145 1.00 93.62 225 ILE A O 1
ATOM 1778 N N . PHE A 1 226 ? 30.404 22.851 -45.363 1.00 94.75 226 PHE A N 1
ATOM 1779 C CA . PHE A 1 226 ? 30.920 24.042 -46.049 1.00 94.75 226 PHE A CA 1
ATOM 1780 C C . PHE A 1 226 ? 32.458 24.093 -46.156 1.00 94.75 226 PHE A C 1
ATOM 1782 O O . PHE A 1 226 ? 33.013 25.119 -46.547 1.00 94.75 226 PHE A O 1
ATOM 1789 N N . GLY A 1 227 ? 33.158 22.994 -45.854 1.00 90.94 227 GLY A N 1
ATOM 1790 C CA . GLY A 1 227 ? 34.591 22.843 -46.118 1.00 90.94 227 GLY A CA 1
ATOM 1791 C C . GLY A 1 227 ? 35.519 23.323 -45.001 1.00 90.94 227 GLY A C 1
ATOM 1792 O O . GLY A 1 227 ? 36.730 23.395 -45.208 1.00 90.94 227 GLY A O 1
ATOM 1793 N N . VAL A 1 228 ? 34.998 23.630 -43.809 1.00 91.38 228 VAL A N 1
ATOM 1794 C CA . VAL A 1 228 ? 35.841 23.962 -42.653 1.00 91.38 228 VAL A CA 1
ATOM 1795 C C . VAL A 1 228 ? 36.376 22.666 -42.034 1.00 91.38 228 VAL A C 1
ATOM 1797 O O . VAL A 1 228 ? 35.615 21.779 -41.650 1.00 91.38 228 VAL A O 1
ATOM 1800 N N . SER A 1 229 ? 37.700 22.544 -41.924 1.00 88.06 229 SER A N 1
ATOM 1801 C CA . SER A 1 229 ? 38.364 21.316 -41.457 1.00 88.06 229 SER A CA 1
ATOM 1802 C C . SER A 1 229 ? 38.684 21.310 -39.958 1.00 88.06 229 SER A C 1
ATOM 1804 O O . SER A 1 229 ? 38.702 20.245 -39.335 1.00 88.06 229 SER A O 1
ATOM 1806 N N . THR A 1 230 ? 38.891 22.483 -39.354 1.00 92.19 230 THR A N 1
ATOM 1807 C CA . THR A 1 230 ? 39.287 22.628 -37.944 1.00 92.19 230 THR A CA 1
ATOM 1808 C C . THR A 1 230 ? 38.424 23.627 -37.193 1.00 92.19 230 THR A C 1
ATOM 1810 O O . THR A 1 230 ? 38.058 24.667 -37.741 1.00 92.19 230 THR A O 1
ATOM 1813 N N . VAL A 1 231 ? 38.135 23.340 -35.921 1.00 86.44 231 VAL A N 1
ATOM 1814 C CA . VAL A 1 231 ? 37.357 24.237 -35.062 1.00 86.44 231 VAL A CA 1
ATOM 1815 C C . VAL A 1 231 ? 38.162 25.525 -34.862 1.00 86.44 231 VAL A C 1
ATOM 1817 O O . VAL A 1 231 ? 39.312 25.438 -34.408 1.00 86.44 231 VAL A O 1
ATOM 1820 N N . PRO A 1 232 ? 37.597 26.709 -35.173 1.00 78.50 232 PRO A N 1
ATOM 1821 C CA . PRO A 1 232 ? 38.272 27.977 -34.925 1.00 78.50 232 PRO A CA 1
ATOM 1822 C C . PRO A 1 232 ? 38.738 28.056 -33.465 1.00 78.50 232 PRO A C 1
ATOM 1824 O O . PRO A 1 232 ? 38.004 27.667 -32.560 1.00 78.50 232 PRO A O 1
ATOM 1827 N N . PHE A 1 233 ? 39.962 28.535 -33.235 1.00 77.94 233 PHE A N 1
ATOM 1828 C CA . PHE A 1 233 ? 40.597 28.713 -31.915 1.00 77.94 233 PHE A CA 1
ATOM 1829 C C . PHE A 1 233 ? 41.052 27.446 -31.162 1.00 77.94 233 PHE A C 1
ATOM 1831 O O . PHE A 1 233 ? 42.001 27.546 -30.391 1.00 77.94 233 PHE A O 1
ATOM 1838 N N . LEU A 1 234 ? 40.457 26.267 -31.388 1.00 84.94 234 LEU A N 1
ATOM 1839 C CA . LEU A 1 234 ? 40.882 25.013 -30.730 1.00 84.94 234 LEU A CA 1
ATOM 1840 C C . LEU A 1 234 ? 41.770 24.114 -31.604 1.00 84.94 234 LEU A C 1
ATOM 1842 O O . LEU A 1 234 ? 42.475 23.256 -31.077 1.00 84.94 234 LEU A O 1
ATOM 1846 N N . GLY A 1 235 ? 41.729 24.272 -32.932 1.00 88.12 235 GLY A N 1
ATOM 1847 C CA . GLY A 1 235 ? 42.538 23.474 -33.865 1.00 88.12 235 GLY A CA 1
ATOM 1848 C C . GLY A 1 235 ? 42.128 21.998 -33.972 1.00 88.12 235 GLY A C 1
ATOM 1849 O O . GLY A 1 235 ? 42.804 21.216 -34.634 1.00 88.12 235 GLY A O 1
ATOM 1850 N N . TRP A 1 236 ? 41.026 21.594 -33.335 1.00 91.25 236 TRP A N 1
ATOM 1851 C CA . TRP A 1 236 ? 40.538 20.216 -33.366 1.00 91.25 236 TRP A CA 1
ATOM 1852 C C . TRP A 1 236 ? 39.870 19.873 -34.703 1.00 91.25 236 TRP A C 1
ATOM 1854 O O . TRP A 1 236 ? 39.223 20.747 -35.288 1.00 91.25 236 TRP A O 1
ATOM 1864 N N . PRO A 1 237 ? 39.951 18.614 -35.176 1.00 93.56 237 PRO A N 1
ATOM 1865 C CA . PRO A 1 237 ? 39.252 18.186 -36.385 1.00 93.56 237 PRO A CA 1
ATOM 1866 C C . PRO A 1 237 ? 37.732 18.303 -36.220 1.00 93.56 237 PRO A C 1
ATOM 1868 O O . PRO A 1 237 ? 37.146 17.618 -35.378 1.00 93.56 237 PRO A O 1
ATOM 1871 N N . ILE A 1 238 ? 37.082 19.126 -37.054 1.00 92.56 238 ILE A N 1
ATOM 1872 C CA . ILE A 1 238 ? 35.644 19.434 -36.932 1.00 92.56 238 ILE A CA 1
ATOM 1873 C C . ILE A 1 238 ? 34.781 18.175 -36.952 1.00 92.56 238 ILE A C 1
ATOM 1875 O O . ILE A 1 238 ? 33.845 18.065 -36.165 1.00 92.56 238 ILE A O 1
ATOM 1879 N N . PHE A 1 239 ? 35.099 17.217 -37.824 1.00 90.31 239 PHE A N 1
ATOM 1880 C CA . PHE A 1 239 ? 34.312 15.995 -37.966 1.00 90.31 239 PHE A CA 1
ATOM 1881 C C . PHE A 1 239 ? 34.317 15.154 -36.680 1.00 90.31 239 PHE A C 1
ATOM 1883 O O . PHE A 1 239 ? 33.266 14.717 -36.217 1.00 90.31 239 PHE A O 1
ATOM 1890 N N . LEU A 1 240 ? 35.483 14.997 -36.041 1.00 92.25 240 LEU A N 1
ATOM 1891 C CA . LEU A 1 240 ? 35.589 14.295 -34.759 1.00 92.25 240 LEU A CA 1
ATOM 1892 C C . LEU A 1 240 ? 34.894 15.074 -33.641 1.00 92.25 240 LEU A C 1
ATOM 1894 O O . LEU A 1 240 ? 34.171 14.481 -32.845 1.00 92.25 240 LEU A O 1
ATOM 1898 N N . THR A 1 241 ? 35.056 16.400 -33.592 1.00 92.75 241 THR A N 1
ATOM 1899 C CA . THR A 1 241 ? 34.375 17.233 -32.588 1.00 92.75 241 THR A CA 1
ATOM 1900 C C . THR A 1 241 ? 32.851 17.199 -32.752 1.00 92.75 241 THR A C 1
ATOM 1902 O O . THR A 1 241 ? 32.132 17.161 -31.757 1.00 92.75 241 THR A O 1
ATOM 1905 N N . CYS A 1 242 ? 32.352 17.139 -33.988 1.00 94.06 242 CYS A N 1
ATOM 1906 C CA . CYS A 1 242 ? 30.939 16.953 -34.307 1.00 94.06 242 CYS A CA 1
ATOM 1907 C C . CYS A 1 242 ? 30.411 15.610 -33.774 1.00 94.06 242 CYS A C 1
ATOM 1909 O O . CYS A 1 242 ? 29.414 15.594 -33.048 1.00 94.06 242 CYS A O 1
ATOM 1911 N N . ILE A 1 243 ? 31.111 14.501 -34.055 1.00 95.06 243 ILE A N 1
ATOM 1912 C CA . ILE A 1 243 ? 30.764 13.173 -33.521 1.00 95.06 243 ILE A CA 1
ATOM 1913 C C . ILE A 1 243 ? 30.750 13.202 -31.990 1.00 95.06 243 ILE A C 1
ATOM 1915 O O . ILE A 1 243 ? 29.781 12.750 -31.383 1.00 95.06 243 ILE A O 1
ATOM 1919 N N . CYS A 1 244 ? 31.777 13.779 -31.360 1.00 95.25 244 CYS A N 1
ATOM 1920 C CA . CYS A 1 244 ? 31.819 13.942 -29.908 1.00 95.25 244 CYS A CA 1
ATOM 1921 C C . CYS A 1 244 ? 30.620 14.747 -29.388 1.00 95.25 244 CYS A C 1
ATOM 1923 O O . CYS A 1 244 ? 30.033 14.359 -28.383 1.00 95.25 244 CYS A O 1
ATOM 1925 N N . GLY A 1 245 ? 30.216 15.820 -30.075 1.00 95.19 245 GLY A N 1
ATOM 1926 C CA . GLY A 1 245 ? 29.023 16.601 -29.738 1.00 95.19 245 GLY A CA 1
ATOM 1927 C C . GLY A 1 245 ? 27.749 15.754 -29.744 1.00 95.19 245 GLY A C 1
ATOM 1928 O O . GLY A 1 245 ? 27.008 15.753 -28.762 1.00 95.19 245 GLY A O 1
ATOM 1929 N N . PHE A 1 246 ? 27.525 14.955 -30.790 1.00 96.88 246 PHE A N 1
ATOM 1930 C CA . PHE A 1 246 ? 26.376 14.047 -30.845 1.00 96.88 246 PHE A CA 1
ATOM 1931 C C . PHE A 1 246 ? 26.426 12.965 -29.762 1.00 96.88 246 PHE A C 1
ATOM 1933 O O . PHE A 1 246 ? 25.428 12.749 -29.074 1.00 96.88 246 PHE A O 1
ATOM 1940 N N . VAL A 1 247 ? 27.579 12.320 -29.561 1.00 97.62 247 VAL A N 1
ATOM 1941 C CA . VAL A 1 247 ? 27.759 11.300 -28.514 1.00 97.62 247 VAL A CA 1
ATOM 1942 C C . VAL A 1 247 ? 27.482 11.888 -27.130 1.00 97.62 247 VAL A C 1
ATOM 1944 O O . VAL A 1 247 ? 26.728 11.298 -26.358 1.00 97.62 247 VAL A O 1
ATOM 1947 N N . LEU A 1 248 ? 28.020 13.073 -26.828 1.00 97.44 248 LEU A N 1
ATOM 1948 C CA . LEU A 1 248 ? 27.745 13.780 -25.576 1.00 97.44 248 LEU A CA 1
ATOM 1949 C C . LEU A 1 248 ? 26.258 14.124 -25.433 1.00 97.44 248 LEU A C 1
ATOM 1951 O O . LEU A 1 248 ? 25.719 13.978 -24.339 1.00 97.44 248 LEU A O 1
ATOM 1955 N N . GLY A 1 249 ? 25.582 14.514 -26.517 1.00 97.19 249 GLY A N 1
ATOM 1956 C CA . GLY A 1 249 ? 24.137 14.750 -26.523 1.00 97.19 249 GLY A CA 1
ATOM 1957 C C . GLY A 1 249 ? 23.326 13.503 -26.183 1.00 97.19 249 GLY A C 1
ATOM 1958 O O . GLY A 1 249 ? 22.448 13.560 -25.321 1.00 97.19 249 GLY A O 1
ATOM 1959 N N . PHE A 1 250 ? 23.658 12.354 -26.776 1.00 97.81 250 PHE A N 1
ATOM 1960 C CA . PHE A 1 250 ? 23.005 11.082 -26.449 1.00 97.81 250 PHE A CA 1
ATOM 1961 C C . PHE A 1 250 ? 23.277 10.635 -25.009 1.00 97.81 250 PHE A C 1
ATOM 1963 O O . PHE A 1 250 ? 22.351 10.202 -24.319 1.00 97.81 250 PHE A O 1
ATOM 1970 N N . VAL A 1 251 ? 24.513 10.779 -24.521 1.00 97.81 251 VAL A N 1
ATOM 1971 C CA . VAL A 1 251 ? 24.858 10.473 -23.123 1.00 97.81 251 VAL A CA 1
ATOM 1972 C C . VAL A 1 251 ? 24.099 11.393 -22.164 1.00 97.81 251 VAL A C 1
ATOM 1974 O O . VAL A 1 251 ? 23.508 10.910 -21.198 1.00 97.81 251 VAL A O 1
ATOM 1977 N N . ALA A 1 252 ? 24.052 12.698 -22.439 1.00 97.31 252 ALA A N 1
ATOM 1978 C CA . ALA A 1 252 ? 23.294 13.657 -21.640 1.00 97.31 252 ALA A CA 1
ATOM 1979 C C . ALA A 1 252 ? 21.795 13.324 -21.633 1.00 97.31 252 ALA A C 1
ATOM 1981 O O . ALA A 1 252 ? 21.179 13.341 -20.568 1.00 97.31 252 ALA A O 1
ATOM 1982 N N . ALA A 1 253 ? 21.218 12.958 -22.784 1.00 96.94 253 ALA A N 1
ATOM 1983 C CA . ALA A 1 253 ? 19.820 12.538 -22.886 1.00 96.94 253 ALA A CA 1
ATOM 1984 C C . ALA A 1 253 ? 19.544 11.290 -22.038 1.00 96.94 253 ALA A C 1
ATOM 1986 O O . ALA A 1 253 ? 18.597 11.270 -21.252 1.00 96.94 253 ALA A O 1
ATOM 1987 N N . PHE A 1 254 ? 20.409 10.278 -22.129 1.00 97.38 254 PHE A N 1
ATOM 1988 C CA . PHE A 1 254 ? 20.307 9.067 -21.318 1.00 97.38 254 PHE A CA 1
ATOM 1989 C C . PHE A 1 254 ? 20.380 9.370 -19.814 1.00 97.38 254 PHE A C 1
ATOM 1991 O O . PHE A 1 254 ? 19.555 8.884 -19.037 1.00 97.38 254 PHE A O 1
ATOM 1998 N N . LEU A 1 255 ? 21.334 10.206 -19.391 1.00 97.25 255 LEU A N 1
ATOM 1999 C CA . LEU A 1 255 ? 21.473 10.612 -17.991 1.00 97.25 255 LEU A CA 1
ATOM 2000 C C . LEU A 1 255 ? 20.273 11.433 -17.506 1.00 97.25 255 LEU A C 1
ATOM 2002 O O . LEU A 1 255 ? 19.816 11.215 -16.384 1.00 97.25 255 LEU A O 1
ATOM 2006 N N . ALA A 1 256 ? 19.735 12.326 -18.339 1.00 96.62 256 ALA A N 1
ATOM 2007 C CA . ALA A 1 256 ? 18.549 13.115 -18.023 1.00 96.62 256 ALA A CA 1
ATOM 2008 C C . ALA A 1 256 ? 17.305 12.231 -17.851 1.00 96.62 256 ALA A C 1
ATOM 2010 O O . ALA A 1 256 ? 16.579 12.399 -16.872 1.00 96.62 256 ALA A O 1
ATOM 2011 N N . ILE A 1 257 ? 17.098 11.247 -18.736 1.00 95.44 257 ILE A N 1
ATOM 2012 C CA . ILE A 1 257 ? 16.013 10.257 -18.619 1.00 95.44 257 ILE A CA 1
ATOM 2013 C C . ILE A 1 257 ? 16.172 9.450 -17.328 1.00 95.44 257 ILE A C 1
ATOM 2015 O O . ILE A 1 257 ? 15.235 9.343 -16.539 1.00 95.44 257 ILE A O 1
ATOM 2019 N N . LYS A 1 258 ? 17.377 8.930 -17.065 1.00 95.69 258 LYS A N 1
ATOM 2020 C CA . LYS A 1 258 ? 17.663 8.151 -15.854 1.00 95.69 258 LYS A CA 1
ATOM 2021 C C . LYS A 1 258 ? 17.452 8.968 -14.579 1.00 95.69 258 LYS A C 1
ATOM 2023 O O . LYS A 1 258 ? 16.945 8.441 -13.592 1.00 95.69 258 LYS A O 1
ATOM 2028 N N . TYR A 1 259 ? 17.845 10.240 -14.587 1.00 95.56 259 TYR A N 1
ATOM 2029 C CA . TYR A 1 259 ? 17.593 11.159 -13.482 1.00 95.56 259 TYR A CA 1
ATOM 2030 C C . TYR A 1 259 ? 16.096 11.415 -13.300 1.00 95.56 259 TYR A C 1
ATOM 2032 O O . TYR A 1 259 ? 15.621 11.359 -12.171 1.00 95.56 259 TYR A O 1
ATOM 2040 N N . ALA A 1 260 ? 15.353 11.653 -14.384 1.00 93.88 260 ALA A N 1
ATOM 2041 C CA . ALA A 1 260 ? 13.918 11.908 -14.324 1.00 93.88 260 ALA A CA 1
ATOM 2042 C C . ALA A 1 260 ? 13.149 10.721 -13.728 1.00 93.88 260 ALA A C 1
ATOM 2044 O O . ALA A 1 260 ? 12.370 10.924 -12.799 1.00 93.88 260 ALA A O 1
ATOM 2045 N N . ILE A 1 261 ? 13.442 9.498 -14.185 1.00 91.31 261 ILE A N 1
ATOM 2046 C CA . ILE A 1 261 ? 12.861 8.259 -13.641 1.00 91.31 261 ILE A CA 1
ATOM 2047 C C . ILE A 1 261 ? 13.188 8.138 -12.148 1.00 91.31 261 ILE A C 1
ATOM 2049 O O . ILE A 1 261 ? 12.286 8.098 -11.320 1.00 91.31 261 ILE A O 1
ATOM 2053 N N . ARG A 1 262 ? 14.474 8.213 -11.780 1.00 90.56 262 ARG A N 1
ATOM 2054 C CA . ARG A 1 262 ? 14.907 8.123 -10.375 1.00 90.56 262 ARG A CA 1
ATOM 2055 C C . ARG A 1 262 ? 14.336 9.216 -9.483 1.00 90.56 262 ARG A C 1
ATOM 2057 O O . ARG A 1 262 ? 14.254 9.025 -8.279 1.00 90.56 262 ARG A O 1
ATOM 2064 N N . ASN A 1 263 ? 14.045 10.390 -10.035 1.00 91.69 263 ASN A N 1
ATOM 2065 C CA . ASN A 1 263 ? 13.444 11.484 -9.291 1.00 91.69 263 ASN A CA 1
ATOM 2066 C C . ASN A 1 263 ? 11.941 11.264 -9.078 1.00 91.69 263 ASN A C 1
ATOM 2068 O O . ASN A 1 263 ? 11.451 11.611 -8.010 1.00 91.69 263 ASN A O 1
ATOM 2072 N N . GLY A 1 264 ? 11.246 10.678 -10.059 1.00 86.06 264 GLY A N 1
ATOM 2073 C CA . GLY A 1 264 ? 9.840 10.282 -9.940 1.00 86.06 264 GLY A CA 1
ATOM 2074 C C . GLY A 1 264 ? 9.615 9.061 -9.042 1.00 86.06 264 GLY A C 1
ATOM 2075 O O . GLY A 1 264 ? 8.590 8.982 -8.388 1.00 86.06 264 GLY A O 1
ATOM 2076 N N . GLU A 1 265 ? 10.585 8.149 -8.950 1.00 86.12 265 GLU A N 1
ATOM 2077 C CA . GLU A 1 265 ? 10.536 6.956 -8.080 1.00 86.12 265 GLU A CA 1
ATOM 2078 C C . GLU A 1 265 ? 10.819 7.240 -6.592 1.00 86.12 265 GLU A C 1
ATOM 2080 O O . GLU A 1 265 ? 10.842 6.309 -5.774 1.00 86.12 265 GLU A O 1
ATOM 2085 N N . LYS A 1 266 ? 11.129 8.494 -6.238 1.00 88.56 266 LYS A N 1
ATOM 2086 C CA . LYS A 1 266 ? 11.360 8.873 -4.844 1.00 88.56 266 LYS A CA 1
ATOM 2087 C C . LYS A 1 266 ? 10.019 8.944 -4.119 1.00 88.56 266 LYS A C 1
ATOM 2089 O O . LYS A 1 266 ? 9.154 9.683 -4.589 1.00 88.56 266 LYS A O 1
ATOM 2094 N N . PRO A 1 267 ? 9.889 8.290 -2.956 1.00 88.38 267 PRO A N 1
ATOM 2095 C CA . PRO A 1 267 ? 8.697 8.439 -2.142 1.00 88.38 267 PRO A CA 1
ATOM 2096 C C . PRO A 1 267 ? 8.511 9.900 -1.726 1.00 88.38 267 PRO A C 1
ATOM 2098 O O . PRO A 1 267 ? 9.472 10.658 -1.508 1.00 88.38 267 PRO A O 1
ATOM 2101 N N . LEU A 1 268 ? 7.255 10.293 -1.626 1.00 88.62 268 LEU A N 1
ATOM 2102 C CA . LEU A 1 268 ? 6.808 11.509 -0.986 1.00 88.62 268 LEU A CA 1
ATOM 2103 C C . LEU A 1 268 ? 6.854 11.324 0.540 1.00 88.62 268 LEU A C 1
ATOM 2105 O O . LEU A 1 268 ? 6.705 10.214 1.055 1.00 88.62 268 LEU A O 1
ATOM 2109 N N . PRO A 1 269 ? 7.116 12.401 1.296 1.00 88.69 269 PRO A N 1
ATOM 2110 C CA . PRO A 1 269 ? 7.086 12.334 2.749 1.00 88.69 269 PRO A CA 1
ATOM 2111 C C . PRO A 1 269 ? 5.657 12.111 3.271 1.00 88.69 269 PRO A C 1
ATOM 2113 O O . PRO A 1 269 ? 4.728 12.671 2.689 1.00 88.69 269 PRO A O 1
ATOM 2116 N N . PRO A 1 270 ? 5.487 11.362 4.380 1.00 88.94 270 PRO A N 1
ATOM 2117 C CA . PRO A 1 270 ? 4.205 11.274 5.076 1.00 88.94 270 PRO A CA 1
ATOM 2118 C C . PRO A 1 270 ? 3.766 12.653 5.569 1.00 88.94 270 PRO A C 1
ATOM 2120 O O . PRO A 1 270 ? 4.606 13.450 6.018 1.00 88.94 270 PRO A O 1
ATOM 2123 N N . ALA A 1 271 ? 2.464 12.926 5.558 1.00 87.44 271 ALA A N 1
ATOM 2124 C CA . ALA A 1 271 ? 1.912 14.033 6.321 1.00 87.44 271 ALA A CA 1
ATOM 2125 C C . ALA A 1 271 ? 1.745 13.653 7.806 1.00 87.44 271 ALA A C 1
ATOM 2127 O O . ALA A 1 271 ? 1.895 12.515 8.251 1.00 87.44 271 ALA A O 1
ATOM 2128 N N . LYS A 1 272 ? 1.527 14.677 8.635 1.00 85.38 272 LYS A N 1
ATOM 2129 C CA . LYS A 1 272 ? 1.632 14.596 10.104 1.00 85.38 272 LYS A CA 1
ATOM 2130 C C . LYS A 1 272 ? 0.602 13.660 10.766 1.00 85.38 272 LYS A C 1
ATOM 2132 O O . LYS A 1 272 ? 0.803 13.266 11.920 1.00 85.38 272 LYS A O 1
ATOM 2137 N N . TYR A 1 273 ? -0.510 13.384 10.089 1.00 88.31 273 TYR A N 1
ATOM 2138 C CA . TYR A 1 273 ? -1.681 12.694 10.639 1.00 88.31 273 TYR A CA 1
ATOM 2139 C C . TYR A 1 273 ? -2.172 11.564 9.721 1.00 88.31 273 TYR A C 1
ATOM 2141 O O . TYR A 1 273 ? -3.347 11.209 9.779 1.00 88.31 273 TYR A O 1
ATOM 2149 N N . ASP A 1 274 ? -1.282 11.022 8.889 1.00 88.38 274 ASP A N 1
ATOM 2150 C CA . ASP A 1 274 ? -1.641 10.043 7.854 1.00 88.38 274 ASP A CA 1
ATOM 2151 C C . ASP A 1 274 ? -1.732 8.614 8.412 1.00 88.38 274 ASP A C 1
ATOM 2153 O O . ASP A 1 274 ? -2.297 7.729 7.778 1.00 88.38 274 ASP A O 1
ATOM 2157 N N . ASP A 1 275 ? -1.234 8.387 9.632 1.00 91.44 275 ASP A N 1
ATOM 2158 C CA . ASP A 1 275 ? -1.352 7.102 10.318 1.00 91.44 275 ASP A CA 1
ATOM 2159 C C . ASP A 1 275 ? -2.819 6.751 10.616 1.00 91.44 275 ASP A C 1
ATOM 2161 O O . ASP A 1 275 ? -3.634 7.621 10.956 1.00 91.44 275 ASP A O 1
ATOM 2165 N N . LEU A 1 276 ? -3.167 5.462 10.542 1.00 91.94 276 LEU A N 1
ATOM 2166 C CA . LEU A 1 276 ? -4.559 5.038 10.729 1.00 91.94 276 LEU A CA 1
ATOM 2167 C C . LEU A 1 276 ? -5.144 5.463 12.094 1.00 91.94 276 LEU A C 1
ATOM 2169 O O . LEU A 1 276 ? -6.293 5.918 12.123 1.00 91.94 276 LEU A O 1
ATOM 2173 N N . PRO A 1 277 ? -4.416 5.386 13.231 1.00 93.38 277 PRO A N 1
ATOM 2174 C CA . PRO A 1 277 ? -4.909 5.909 14.506 1.00 93.38 277 PRO A CA 1
ATOM 2175 C C . PRO A 1 277 ? -5.322 7.389 14.452 1.00 93.38 277 PRO A C 1
ATOM 2177 O O . PRO A 1 277 ? -6.368 7.748 15.004 1.00 93.38 277 PRO A O 1
ATOM 2180 N N . SER A 1 278 ? -4.555 8.245 13.768 1.00 92.56 278 SER A N 1
ATOM 2181 C CA . SER A 1 278 ? -4.920 9.650 13.535 1.00 92.56 278 SER A CA 1
ATOM 2182 C C . SER A 1 278 ? -6.193 9.801 12.704 1.00 92.56 278 SER A C 1
ATOM 2184 O O . SER A 1 278 ? -7.069 10.596 13.066 1.00 92.56 278 SER A O 1
ATOM 2186 N N . VAL A 1 279 ? -6.331 9.034 11.620 1.00 92.25 279 VAL A N 1
ATOM 2187 C CA . VAL A 1 279 ? -7.521 9.064 10.752 1.00 92.25 279 VAL A CA 1
ATOM 2188 C C . VAL A 1 279 ? -8.768 8.645 11.534 1.00 92.25 279 VAL A C 1
ATOM 2190 O O . VAL A 1 279 ? -9.762 9.375 11.566 1.00 92.25 279 VAL A O 1
ATOM 2193 N N . LEU A 1 280 ? -8.703 7.521 12.252 1.00 93.94 280 LEU A N 1
ATOM 2194 C CA . LEU A 1 280 ? -9.807 7.018 13.076 1.00 93.94 280 LEU A CA 1
ATOM 2195 C C . LEU A 1 280 ? -10.192 7.997 14.190 1.00 93.94 280 LEU A C 1
ATOM 2197 O O . LEU A 1 280 ? -11.381 8.186 14.476 1.00 93.94 280 LEU A O 1
ATOM 2201 N N . LYS A 1 281 ? -9.198 8.666 14.789 1.00 95.31 281 LYS A N 1
ATOM 2202 C CA . LYS A 1 281 ? -9.443 9.702 15.794 1.00 95.31 281 LYS A CA 1
ATOM 2203 C C . LYS A 1 281 ? -10.163 10.896 15.183 1.00 95.31 281 LYS A C 1
ATOM 2205 O O . LYS A 1 281 ? -11.094 11.423 15.790 1.00 95.31 281 LYS A O 1
ATOM 2210 N N . SER A 1 282 ? -9.757 11.302 13.988 1.00 93.81 282 SER A N 1
ATOM 2211 C CA . SER A 1 282 ? -10.342 12.440 13.281 1.00 93.81 282 SER A CA 1
ATOM 2212 C C . SER A 1 282 ? -11.798 12.167 12.899 1.00 93.81 282 SER A C 1
ATOM 2214 O O . SER A 1 282 ? -12.657 13.004 13.171 1.00 93.81 282 SER A O 1
ATOM 2216 N N . LEU A 1 283 ? -12.100 10.969 12.385 1.00 93.81 283 LEU A N 1
ATOM 2217 C CA . LEU A 1 283 ? -13.471 10.531 12.087 1.00 93.81 283 LEU A CA 1
ATOM 2218 C C . LEU A 1 283 ? -14.357 10.498 13.339 1.00 93.81 283 LEU A C 1
ATOM 2220 O O . LEU A 1 283 ? -15.504 10.947 13.302 1.00 93.81 283 LEU A O 1
ATOM 2224 N N . TYR A 1 284 ? -13.824 10.002 14.459 1.00 96.38 284 TYR A N 1
ATOM 2225 C CA . TYR A 1 284 ? -14.524 10.023 15.743 1.00 96.38 284 TYR A CA 1
ATOM 2226 C C . TYR A 1 284 ? -14.826 11.454 16.205 1.00 96.38 284 TYR A C 1
ATOM 2228 O O . TYR A 1 284 ? -15.969 11.773 16.537 1.00 96.38 284 TYR A O 1
ATOM 2236 N N . ILE A 1 285 ? -13.813 12.329 16.215 1.00 96.88 285 ILE A N 1
ATOM 2237 C CA . ILE A 1 285 ? -13.969 13.717 16.663 1.00 96.88 285 ILE A CA 1
ATOM 2238 C C . ILE A 1 285 ? -14.943 14.472 15.758 1.00 96.88 285 ILE A C 1
ATOM 2240 O O . ILE A 1 285 ? -15.770 15.212 16.277 1.00 96.88 285 ILE A O 1
ATOM 2244 N N . GLN A 1 286 ? -14.916 14.251 14.442 1.00 95.69 286 GLN A N 1
ATOM 2245 C CA . GLN A 1 286 ? -15.855 14.871 13.505 1.00 95.69 286 GLN A CA 1
ATOM 2246 C C . GLN A 1 286 ? -17.318 14.554 13.854 1.00 95.69 286 GLN A C 1
ATOM 2248 O O . GLN A 1 286 ? -18.169 15.447 13.860 1.00 95.69 286 GLN A O 1
ATOM 2253 N N . GLN A 1 287 ? -17.607 13.293 14.182 1.00 95.69 287 GLN A N 1
ATOM 2254 C CA . GLN A 1 287 ? -18.947 12.860 14.583 1.00 95.69 287 GLN A CA 1
ATOM 2255 C C . GLN A 1 287 ? -19.354 13.473 15.924 1.00 95.69 287 GLN A C 1
ATOM 2257 O O . GLN A 1 287 ? -20.395 14.118 16.011 1.00 95.69 287 GLN A O 1
ATOM 2262 N N . LYS A 1 288 ? -18.507 13.363 16.956 1.00 96.56 288 LYS A N 1
ATOM 2263 C CA . LYS A 1 288 ? -18.832 13.915 18.284 1.00 96.56 288 LYS A CA 1
ATOM 2264 C C . LYS A 1 288 ? -18.916 15.434 18.294 1.00 96.56 288 LYS A C 1
ATOM 2266 O O . LYS A 1 288 ? -19.723 15.993 19.027 1.00 96.56 288 LYS A O 1
ATOM 2271 N N . PHE A 1 289 ? -18.132 16.112 17.463 1.00 96.81 289 PHE A N 1
ATOM 2272 C CA . PHE A 1 289 ? -18.217 17.561 17.332 1.00 96.81 289 PHE A CA 1
ATOM 2273 C C . PHE A 1 289 ? -19.504 18.001 16.621 1.00 96.81 289 PHE A C 1
ATOM 2275 O O . PHE A 1 289 ? -20.052 19.053 16.939 1.00 96.81 289 PHE A O 1
ATOM 2282 N N . SER A 1 290 ? -20.029 17.176 15.711 1.00 96.44 290 SER A N 1
ATOM 2283 C CA . SER A 1 290 ? -21.341 17.400 15.098 1.00 96.44 290 SER A CA 1
ATOM 2284 C C . SER A 1 290 ? -22.465 17.253 16.131 1.00 96.44 290 SER A C 1
ATOM 2286 O O . SER A 1 290 ? -23.326 18.128 16.214 1.00 96.44 290 SER A O 1
ATOM 2288 N N . ASP A 1 291 ? -22.406 16.227 16.990 1.00 95.56 291 ASP A N 1
ATOM 2289 C CA . ASP A 1 291 ? -23.333 16.068 18.123 1.00 95.56 291 ASP A CA 1
ATOM 2290 C C . ASP A 1 291 ? -23.249 17.266 19.086 1.00 95.56 291 ASP A C 1
ATOM 2292 O O . ASP A 1 291 ? -24.271 17.845 19.459 1.00 95.56 291 ASP A O 1
ATOM 2296 N N . PHE A 1 292 ? -22.028 17.689 19.434 1.00 97.44 292 PHE A N 1
ATOM 2297 C CA . PHE A 1 292 ? -21.773 18.870 20.262 1.00 97.44 292 PHE A CA 1
ATOM 2298 C C . PHE A 1 292 ? -22.398 20.133 19.660 1.00 97.44 292 PHE A C 1
ATOM 2300 O O . PHE A 1 292 ? -23.074 20.882 20.366 1.00 97.44 292 PHE A O 1
ATOM 2307 N N . PHE A 1 293 ? -22.208 20.361 18.357 1.00 96.69 293 PHE A N 1
ATOM 2308 C CA . PHE A 1 293 ? -22.761 21.524 17.669 1.00 96.69 293 PHE A CA 1
ATOM 2309 C C . PHE A 1 293 ? -24.292 21.540 17.718 1.00 96.69 293 PHE A C 1
ATOM 2311 O O . PHE A 1 293 ? -24.873 22.587 17.990 1.00 96.69 293 PHE A O 1
ATOM 2318 N N . ILE A 1 294 ? -24.943 20.392 17.498 1.00 96.56 294 ILE A N 1
ATOM 2319 C CA . ILE A 1 294 ? -26.407 20.263 17.559 1.00 96.56 294 ILE A CA 1
ATOM 2320 C C . ILE A 1 294 ? -26.926 20.560 18.973 1.00 96.56 294 ILE A C 1
ATOM 2322 O O . ILE A 1 294 ? -27.900 21.293 19.129 1.00 96.56 294 ILE A O 1
ATOM 2326 N N . GLN A 1 295 ? -26.271 20.022 20.003 1.00 96.75 295 GLN A N 1
ATOM 2327 C CA . GLN A 1 295 ? -26.717 20.146 21.396 1.00 96.75 295 GLN A CA 1
ATOM 2328 C C . GLN A 1 295 ? -26.564 21.560 21.972 1.00 96.75 295 GLN A C 1
ATOM 2330 O O . GLN A 1 295 ? -27.279 21.911 22.906 1.00 96.75 295 GLN A O 1
ATOM 2335 N N . ASN A 1 296 ? -25.652 22.368 21.429 1.00 97.19 296 ASN A N 1
ATOM 2336 C CA . ASN A 1 296 ? -25.312 23.689 21.967 1.00 97.19 296 ASN A CA 1
ATOM 2337 C C . ASN A 1 296 ? -25.842 24.848 21.105 1.00 97.19 296 ASN A C 1
ATOM 2339 O O . ASN A 1 296 ? -25.355 25.975 21.199 1.00 97.19 296 ASN A O 1
ATOM 2343 N N . GLN A 1 297 ? -26.839 24.614 20.247 1.00 96.00 297 GLN A N 1
ATOM 2344 C CA . GLN A 1 297 ? -27.469 25.702 19.496 1.00 96.00 297 GLN A CA 1
ATOM 2345 C C . GLN A 1 297 ? -28.299 26.603 20.423 1.00 96.00 297 GLN A C 1
ATOM 2347 O O . GLN A 1 297 ? -29.154 26.129 21.164 1.00 96.00 297 GLN A O 1
ATOM 2352 N N . GLY A 1 298 ? -28.073 27.919 20.355 1.00 95.81 298 GLY A N 1
ATOM 2353 C CA . GLY A 1 298 ? -28.855 28.919 21.095 1.00 95.81 298 GLY A CA 1
ATOM 2354 C C . GLY A 1 298 ? -28.472 29.118 22.567 1.00 95.81 298 GLY A C 1
ATOM 2355 O O . GLY A 1 298 ? -29.121 29.917 23.239 1.00 95.81 298 GLY A O 1
ATOM 2356 N N . VAL A 1 299 ? -27.431 28.438 23.063 1.00 97.06 299 VAL A N 1
ATOM 2357 C CA . VAL A 1 299 ? -26.906 28.636 24.428 1.00 97.06 299 VAL A CA 1
ATOM 2358 C C . VAL A 1 299 ? -26.097 29.933 24.539 1.00 97.06 299 VAL A C 1
ATOM 2360 O O . VAL A 1 299 ? -25.650 30.497 23.533 1.00 97.06 299 VAL A O 1
ATOM 2363 N N . SER A 1 300 ? -25.892 30.422 25.763 1.00 97.94 300 SER A N 1
ATOM 2364 C CA . SER A 1 300 ? -25.072 31.616 25.998 1.00 97.94 300 SER A CA 1
ATOM 2365 C C . SER A 1 300 ? -23.580 31.360 25.730 1.00 97.94 300 SER A C 1
ATOM 2367 O O . SER A 1 300 ? -23.106 30.225 25.727 1.00 97.94 300 SER A O 1
ATOM 2369 N N . ALA A 1 301 ? -22.802 32.429 25.529 1.00 97.38 301 ALA A N 1
ATOM 2370 C CA . ALA A 1 301 ? -21.364 32.311 25.271 1.00 97.38 301 ALA A CA 1
ATOM 2371 C C . ALA A 1 301 ? -20.593 31.652 26.433 1.00 97.38 301 ALA A C 1
ATOM 2373 O O . ALA A 1 301 ? -19.646 30.904 26.195 1.00 97.38 301 ALA A O 1
ATOM 2374 N N . GLU A 1 302 ? -21.003 31.911 27.678 1.00 97.75 302 GLU A N 1
ATOM 2375 C CA . GLU A 1 302 ? -20.399 31.311 28.872 1.00 97.75 302 GLU A CA 1
ATOM 2376 C C . GLU A 1 302 ? -20.689 29.807 28.946 1.00 97.75 302 GLU A C 1
ATOM 2378 O O . GLU A 1 302 ? -19.774 29.002 29.131 1.00 97.75 302 GLU A O 1
ATOM 2383 N N . GLU A 1 303 ? -21.943 29.413 28.715 1.00 97.56 303 GLU A N 1
ATOM 2384 C CA . GLU A 1 303 ? -22.340 28.004 28.661 1.00 97.56 303 GLU A CA 1
ATOM 2385 C C . GLU A 1 303 ? -21.622 27.263 27.531 1.00 97.56 303 GLU A C 1
ATOM 2387 O O . GLU A 1 303 ? -21.098 26.174 27.760 1.00 97.56 303 GLU A O 1
ATOM 2392 N N . LEU A 1 304 ? -21.511 27.873 26.345 1.00 97.88 304 LEU A N 1
ATOM 2393 C CA . LEU A 1 304 ? -20.793 27.288 25.212 1.00 97.88 304 LEU A CA 1
ATOM 2394 C C . LEU A 1 304 ? -19.308 27.068 25.528 1.00 97.88 304 LEU A C 1
ATOM 2396 O O . LEU A 1 304 ? -18.754 26.021 25.191 1.00 97.88 304 LEU A O 1
ATOM 2400 N N . HIS A 1 305 ? -18.655 28.036 26.178 1.00 97.81 305 HIS A N 1
ATOM 2401 C CA . HIS A 1 305 ? -17.250 27.913 26.563 1.00 97.81 305 HIS A CA 1
ATOM 2402 C C . HIS A 1 305 ? -17.037 26.769 27.563 1.00 97.81 305 HIS A C 1
ATOM 2404 O O . HIS A 1 305 ? -16.145 25.937 27.374 1.00 97.81 305 HIS A O 1
ATOM 2410 N N . ASN A 1 306 ? -17.893 26.683 28.585 1.00 97.88 306 ASN A N 1
ATOM 2411 C CA . ASN A 1 306 ? -17.847 25.614 29.582 1.00 97.88 306 ASN A CA 1
ATOM 2412 C C . ASN A 1 306 ? -18.122 24.238 28.953 1.00 97.88 306 ASN A C 1
ATOM 2414 O O . ASN A 1 306 ? -17.384 23.282 29.208 1.00 97.88 306 ASN A O 1
ATOM 2418 N N . ALA A 1 307 ? -19.131 24.146 28.082 1.00 98.00 307 ALA A N 1
ATOM 2419 C CA . ALA A 1 307 ? -19.464 22.925 27.355 1.00 98.00 307 ALA A CA 1
ATOM 2420 C C . ALA A 1 307 ? -18.311 22.479 26.445 1.00 98.00 307 ALA A C 1
ATOM 2422 O O . ALA A 1 307 ? -17.981 21.293 26.398 1.00 98.00 307 ALA A O 1
ATOM 2423 N N . PHE A 1 308 ? -17.644 23.415 25.765 1.00 98.00 308 PHE A N 1
ATOM 2424 C CA . PHE A 1 308 ? -16.471 23.101 24.954 1.00 98.00 308 PHE A CA 1
ATOM 2425 C C . PHE A 1 308 ? -15.296 22.604 25.811 1.00 98.00 308 PHE A C 1
ATOM 2427 O O . PHE A 1 308 ? -14.627 21.639 25.442 1.00 98.00 308 PHE A O 1
ATOM 2434 N N . GLY A 1 309 ? -15.071 23.198 26.987 1.00 97.94 309 GLY A N 1
ATOM 2435 C CA . GLY A 1 309 ? -14.085 22.703 27.952 1.00 97.94 309 GLY A CA 1
ATOM 2436 C C . GLY A 1 309 ? -14.349 21.251 28.367 1.00 97.94 309 GLY A C 1
ATOM 2437 O O . GLY A 1 309 ? -13.434 20.422 28.339 1.00 97.94 309 GLY A O 1
ATOM 2438 N N . ALA A 1 310 ? -15.609 20.920 28.670 1.00 97.75 310 ALA A N 1
ATOM 2439 C CA . ALA A 1 310 ? -16.030 19.553 28.977 1.00 97.75 310 ALA A CA 1
ATOM 2440 C C . ALA A 1 310 ? -15.832 18.602 27.782 1.00 97.75 310 ALA A C 1
ATOM 2442 O O . ALA A 1 310 ? -15.272 17.518 27.953 1.00 97.75 310 ALA A O 1
ATOM 2443 N N . PHE A 1 311 ? -16.186 19.036 26.568 1.00 97.81 311 PHE A N 1
ATOM 2444 C CA . PHE A 1 311 ? -15.982 18.274 25.332 1.00 97.81 311 PHE A CA 1
ATOM 2445 C C . PHE A 1 311 ? -14.506 17.900 25.122 1.00 97.81 311 PHE A C 1
ATOM 2447 O O . PHE A 1 311 ? -14.178 16.741 24.849 1.00 97.81 311 PHE A O 1
ATOM 2454 N N . ILE A 1 312 ? -13.588 18.860 25.282 1.00 97.50 312 ILE A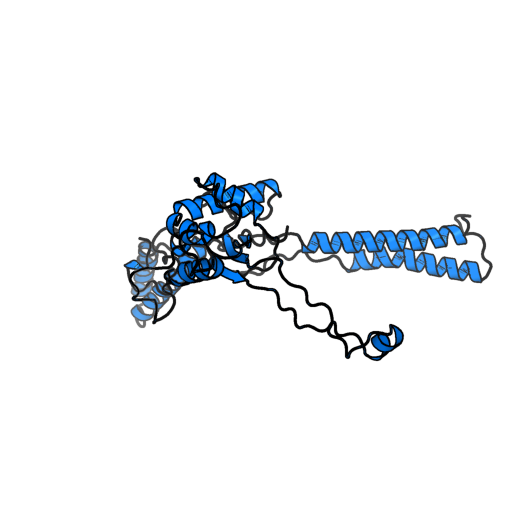 N 1
ATOM 2455 C CA . ILE A 1 312 ? -12.146 18.615 25.137 1.00 97.50 312 ILE A CA 1
ATOM 2456 C C . ILE A 1 312 ? -11.640 17.639 26.207 1.00 97.50 312 ILE A C 1
ATOM 2458 O O . ILE A 1 312 ? -10.843 16.749 25.890 1.00 97.50 312 ILE A O 1
ATOM 2462 N N . ALA A 1 313 ? -12.107 17.777 27.451 1.00 96.56 313 ALA A N 1
ATOM 2463 C CA . ALA A 1 313 ? -11.723 16.898 28.553 1.00 96.56 313 ALA A CA 1
ATOM 2464 C C . ALA A 1 313 ? -12.214 15.452 28.356 1.00 96.56 313 ALA A C 1
ATOM 2466 O O . ALA A 1 313 ? -11.464 14.505 28.619 1.00 96.56 313 ALA A O 1
ATOM 2467 N N . GLU A 1 314 ? -13.443 15.278 27.862 1.00 95.44 314 GLU A N 1
ATOM 2468 C CA . GLU A 1 314 ? -14.052 13.969 27.614 1.00 95.44 314 GLU A CA 1
ATOM 2469 C C . GLU A 1 314 ? -13.422 13.265 26.409 1.00 95.44 314 GLU A C 1
ATOM 2471 O O . GLU A 1 314 ? -12.946 12.129 26.515 1.00 95.44 314 GLU A O 1
ATOM 2476 N N . HIS A 1 315 ? -13.407 13.935 25.256 1.00 95.81 315 HIS A N 1
ATOM 2477 C CA . HIS A 1 315 ? -13.047 13.299 23.992 1.00 95.81 315 HIS A CA 1
ATOM 2478 C C . HIS A 1 315 ? -11.551 13.327 23.704 1.00 95.81 315 HIS A C 1
ATOM 2480 O O . HIS A 1 315 ? -11.104 12.599 22.818 1.00 95.81 315 HIS A O 1
ATOM 2486 N N . LYS A 1 316 ? -10.765 14.130 24.434 1.00 95.56 316 LYS A N 1
ATOM 2487 C CA . LYS A 1 316 ? -9.296 14.206 24.344 1.00 95.56 316 LYS A CA 1
ATOM 2488 C C . LYS A 1 316 ? -8.796 14.203 22.889 1.00 95.56 316 LYS A C 1
ATOM 2490 O O . LYS A 1 316 ? -8.152 13.234 22.480 1.00 95.56 316 LYS A O 1
ATOM 2495 N N . PRO A 1 317 ? -9.069 15.246 22.078 1.00 94.19 317 PRO A N 1
ATOM 2496 C CA . PRO A 1 317 ? -8.786 15.227 20.636 1.00 94.19 317 PRO A CA 1
ATOM 2497 C C . PRO A 1 317 ? -7.329 14.910 20.273 1.00 94.19 317 PRO A C 1
ATOM 2499 O O . PRO A 1 317 ? -7.074 14.305 19.240 1.00 94.19 317 PRO A O 1
ATOM 2502 N N . GLN A 1 318 ? -6.379 15.264 21.146 1.00 91.88 318 GLN A N 1
ATOM 2503 C CA . GLN A 1 318 ? -4.948 15.011 20.942 1.00 91.88 318 GLN A CA 1
ATOM 2504 C C . GLN A 1 318 ? -4.521 13.562 21.237 1.00 91.88 318 GLN A C 1
ATOM 2506 O O . GLN A 1 318 ? -3.457 13.142 20.788 1.00 91.88 318 GLN A O 1
ATOM 2511 N N . ASN A 1 319 ? -5.319 12.785 21.979 1.00 92.38 319 ASN A N 1
ATOM 2512 C CA . ASN A 1 319 ? -5.014 11.383 22.260 1.00 92.38 319 ASN A CA 1
ATOM 2513 C C . ASN A 1 319 ? -5.624 10.481 21.178 1.00 92.38 319 ASN A C 1
ATOM 2515 O O . ASN A 1 319 ? -6.828 10.212 21.185 1.00 92.38 319 ASN A O 1
ATOM 2519 N N . ARG A 1 320 ? -4.771 9.999 20.269 1.00 90.81 320 ARG A N 1
ATOM 2520 C CA . ARG A 1 320 ? -5.135 9.166 19.109 1.00 90.81 320 ARG A CA 1
ATOM 2521 C C . ARG A 1 320 ? -5.524 7.729 19.477 1.00 90.81 320 ARG A C 1
ATOM 2523 O O . ARG A 1 320 ? -6.139 7.042 18.672 1.00 90.81 320 ARG A O 1
ATOM 2530 N N . HIS A 1 321 ? -5.203 7.287 20.694 1.00 88.38 321 HIS A N 1
ATOM 2531 C CA . HIS A 1 321 ? -5.390 5.899 21.134 1.00 88.38 321 HIS A CA 1
ATOM 2532 C C . HIS A 1 321 ? -6.576 5.702 22.082 1.00 88.38 321 HIS A C 1
ATOM 2534 O O . HIS A 1 321 ? -6.931 4.570 22.383 1.00 88.38 321 HIS A O 1
ATOM 2540 N N . SER A 1 322 ? -7.200 6.786 22.547 1.00 90.75 322 SER A N 1
ATOM 2541 C CA . SER A 1 322 ? -8.391 6.736 23.403 1.00 90.75 322 SER A CA 1
ATOM 2542 C C . SER A 1 322 ? -9.540 7.474 22.749 1.00 90.75 322 SER A C 1
ATOM 2544 O O . SER A 1 322 ? -9.306 8.517 22.124 1.00 90.75 322 SER A O 1
ATOM 2546 N N . LYS A 1 323 ? -10.774 7.020 22.977 1.00 92.62 323 LYS A N 1
ATOM 2547 C CA . LYS A 1 323 ? -11.981 7.633 22.406 1.00 92.62 323 LYS A CA 1
ATOM 2548 C C . LYS A 1 323 ? -11.801 7.851 20.905 1.00 92.62 323 LYS A C 1
ATOM 2550 O O . LYS A 1 323 ? -11.744 8.983 20.430 1.00 92.62 323 LYS A O 1
ATOM 2555 N N . THR A 1 324 ? -11.585 6.753 20.192 1.00 94.69 324 THR A N 1
ATOM 2556 C CA . THR A 1 324 ? -11.380 6.731 18.739 1.00 94.69 324 THR A CA 1
ATOM 2557 C C . THR A 1 324 ? -12.286 5.682 18.104 1.00 94.69 324 THR A C 1
ATOM 2559 O O . THR A 1 324 ? -12.732 4.755 18.784 1.00 94.69 324 THR A O 1
ATOM 2562 N N . GLN A 1 325 ? -12.608 5.839 16.823 1.00 95.00 325 GLN A N 1
ATOM 2563 C CA . GLN A 1 325 ? -13.445 4.885 16.104 1.00 95.00 325 GLN A CA 1
ATOM 2564 C C . GLN A 1 325 ? -12.679 3.572 15.898 1.00 95.00 325 GLN A C 1
ATOM 2566 O O . GLN A 1 325 ? -11.494 3.579 15.571 1.00 95.00 325 GLN A O 1
ATOM 2571 N N . ARG A 1 326 ? -13.342 2.428 16.087 1.00 93.44 326 ARG A N 1
ATOM 2572 C CA . ARG A 1 326 ? -12.767 1.122 15.743 1.00 93.44 326 ARG A CA 1
ATOM 2573 C C . ARG A 1 326 ? -12.604 1.000 14.221 1.00 93.44 326 ARG A C 1
ATOM 2575 O O . ARG A 1 326 ? -13.462 1.490 13.491 1.00 93.44 326 ARG A O 1
ATOM 2582 N N . PRO A 1 327 ? -11.562 0.327 13.711 1.00 92.81 327 PRO A N 1
ATOM 2583 C CA . PRO A 1 327 ? -11.465 0.060 12.281 1.00 92.81 327 PRO A CA 1
ATOM 2584 C C . PRO A 1 327 ? -12.645 -0.792 11.783 1.00 92.81 327 PRO A C 1
ATOM 2586 O O . PRO A 1 327 ? -13.243 -1.567 12.534 1.00 92.81 327 PRO A O 1
ATOM 2589 N N . GLY A 1 328 ? -12.963 -0.680 10.491 1.00 92.56 328 GLY A N 1
ATOM 2590 C CA . GLY A 1 328 ? -13.985 -1.511 9.842 1.00 92.56 328 GLY A CA 1
ATOM 2591 C C . GLY A 1 328 ? -15.433 -1.180 10.213 1.00 92.56 328 GLY A C 1
ATOM 2592 O O . GLY A 1 328 ? -16.300 -2.024 10.010 1.00 92.56 328 GLY A O 1
ATOM 2593 N N . VAL A 1 329 ? -15.705 0.012 10.749 1.00 93.12 329 VAL A N 1
ATOM 2594 C CA . VAL A 1 329 ? -17.061 0.531 11.011 1.00 93.12 329 VAL A CA 1
ATOM 2595 C C . VAL A 1 329 ? -17.226 1.910 10.365 1.00 93.12 329 VAL A C 1
ATOM 2597 O O . VAL A 1 329 ? -16.229 2.596 10.131 1.00 93.12 329 VAL A O 1
ATOM 2600 N N . ILE A 1 330 ? -18.463 2.330 10.091 1.00 89.44 330 ILE A N 1
ATOM 2601 C CA . ILE A 1 330 ? -18.763 3.670 9.535 1.00 89.44 330 ILE A CA 1
ATOM 2602 C C . ILE A 1 330 ? -19.132 4.719 10.585 1.00 89.44 330 ILE A C 1
ATOM 2604 O O . ILE A 1 330 ? -19.046 5.909 10.296 1.00 89.44 330 ILE A O 1
ATOM 2608 N N . SER A 1 331 ? -19.529 4.306 11.792 1.00 89.56 331 SER A N 1
ATOM 2609 C CA . SER A 1 331 ? -19.998 5.230 12.826 1.00 89.56 331 SER A CA 1
ATOM 2610 C C . SER A 1 331 ? -19.527 4.854 14.229 1.00 89.56 331 SER A C 1
ATOM 2612 O O . SER A 1 331 ? -19.466 3.682 14.601 1.00 89.56 331 SER A O 1
ATOM 2614 N N . SER A 1 332 ? -19.264 5.891 15.020 1.00 92.12 332 SER A N 1
ATOM 2615 C CA . SER A 1 332 ? -18.968 5.879 16.455 1.00 92.12 332 SER A CA 1
ATOM 2616 C C . SER A 1 332 ? -20.195 6.197 17.329 1.00 92.12 332 SER A C 1
ATOM 2618 O O . SER A 1 332 ? -20.058 6.529 18.513 1.00 92.12 332 SER A O 1
ATOM 2620 N N . ALA A 1 333 ? -21.401 6.157 16.749 1.00 88.31 333 ALA A N 1
ATOM 2621 C CA . ALA A 1 333 ? -22.653 6.326 17.485 1.00 88.31 333 ALA A CA 1
ATOM 2622 C C . ALA A 1 333 ? -22.869 5.185 18.492 1.00 88.31 333 ALA A C 1
ATOM 2624 O O . ALA A 1 333 ? -23.225 5.440 19.641 1.00 88.31 333 ALA A O 1
ATOM 2625 N N . ASP A 1 334 ? -22.584 3.944 18.088 1.00 88.19 334 ASP A N 1
ATOM 2626 C CA . ASP A 1 334 ? -22.594 2.792 18.987 1.00 88.19 334 ASP A CA 1
ATOM 2627 C C . ASP A 1 334 ? -21.334 2.795 19.879 1.00 88.19 334 ASP A C 1
ATOM 2629 O O . ASP A 1 334 ? -20.213 2.796 19.356 1.00 88.19 334 ASP A O 1
ATOM 2633 N N . PRO A 1 335 ? -21.465 2.740 21.220 1.00 88.88 335 PRO A N 1
ATOM 2634 C CA . PRO A 1 335 ? -20.324 2.634 22.129 1.00 88.88 335 PRO A CA 1
ATOM 2635 C C . PRO A 1 335 ? -19.395 1.445 21.839 1.00 88.88 335 PRO A C 1
ATOM 2637 O O . PRO A 1 335 ? -18.194 1.528 22.097 1.00 88.88 335 PRO A O 1
ATOM 2640 N N . ARG A 1 336 ? -19.916 0.349 21.269 1.00 89.06 336 ARG A N 1
ATOM 2641 C CA . ARG A 1 336 ? -19.128 -0.828 20.860 1.00 89.06 336 ARG A CA 1
ATOM 2642 C C . ARG A 1 336 ? -18.171 -0.526 19.710 1.00 89.06 336 ARG A C 1
ATOM 2644 O O . ARG A 1 336 ? -17.193 -1.252 19.548 1.00 89.06 336 ARG A O 1
ATOM 2651 N N . ASN A 1 337 ? -18.422 0.539 18.952 1.00 91.56 337 ASN A N 1
ATOM 2652 C CA . ASN A 1 337 ? -17.591 0.990 17.837 1.00 91.56 337 ASN A CA 1
ATOM 2653 C C . ASN A 1 337 ? -16.514 1.989 18.274 1.00 91.56 337 ASN A C 1
ATOM 2655 O O . ASN A 1 337 ? -15.798 2.528 17.432 1.00 91.56 337 ASN A O 1
ATOM 2659 N N . VAL A 1 338 ? -16.374 2.235 19.578 1.00 92.25 338 VAL A N 1
ATOM 2660 C CA . VAL A 1 338 ? -15.382 3.154 20.137 1.00 92.25 338 VAL A CA 1
ATOM 2661 C C . VAL A 1 338 ? -14.326 2.360 20.902 1.00 92.25 338 VAL A C 1
ATOM 2663 O O . VAL A 1 338 ? -14.627 1.449 21.677 1.00 92.25 338 VAL A O 1
ATOM 2666 N N . ILE A 1 339 ? -13.059 2.687 20.670 1.00 88.38 339 ILE A N 1
ATOM 2667 C CA . ILE A 1 339 ? -11.948 2.265 21.524 1.00 88.38 339 ILE A CA 1
ATOM 2668 C C . ILE A 1 339 ? -11.936 3.226 22.710 1.00 88.38 339 ILE A C 1
ATOM 2670 O O . ILE A 1 339 ? -11.799 4.438 22.525 1.00 88.38 339 ILE A O 1
ATOM 2674 N N . SER A 1 340 ? -12.188 2.689 23.903 1.00 78.94 340 SER A N 1
ATOM 2675 C CA . SER A 1 340 ? -12.357 3.445 25.149 1.00 78.94 340 SER A CA 1
ATOM 2676 C C . SER A 1 340 ? -11.085 4.142 25.594 1.00 78.94 340 SER A C 1
ATOM 2678 O O . SER A 1 340 ? -10.047 3.450 25.636 1.00 78.94 340 SER A O 1
#

pLDDT: mean 90.77, std 8.15, range [55.72, 98.31]

Organism: NCBI:txid1206336

Radius of gyration: 29.28 Å; chains: 1; bounding box: 71×68×76 Å

Sequence (340 aa):
MPDLDTGHFFLTTMAPIKPGASAGDPQSSYVQRVRMALASFPTAHQSPATETAQFNSPFSRNTRNHLARMFVLNDVVFNGRITENPIVAQIKGVQQTVPQPVDRLKAAYLVFCADVDAIVNTGDPLPTNLTAEAQRHVRAAYARELWGTMSDELFAVYSNCYGFETVETADDFANFLDKCHVETTMPFHDYYLELPKFHILPYKPLLYGVLAPFVVGIVLFLLWIFGVSTVPFLGWPIFLTCICGFVLGFVAAFLAIKYAIRNGEKPLPPAKYDDLPSVLKSLYIQQKFSDFFIQNQGVSAEELHNAFGAFIAEHKPQNRHSKTQRPGVISSADPRNVIS

Foldseek 3Di:
DQQDFQLKGFWKFWFFFDAACDPVCNPATLLNLLVVLQVPAQDFCADPVRVPPPDHGLVLQDQFFPDKDKDKAAWDFPPDDPDDDPVVCVVVVPDPVDDDDTDIDPGITIMMTTIGRQDLDPPDDRDQDDDPVSSLNSLLSVLLVSCVRQVVSCCSNCVRGPPCVPPDHSNSRSVVSVVRTDRHNDDPDDDDPDDFDALDQPVVCLVCQLVVLVVLLVVLVVCVVVPDQADPPPRHGSNVSSVVSVVSNVVSNVVSVVVVVVSNPRHTHHDPQRRSLSVQLVLQCVVVVVVLVVVCPPPDPVVNVVSVVVVCVVSVSVDSQAQGARGSHNDPPDVVRGRD